Protein AF-A0A5A8DXM6-F1 (afdb_monomer)

Mean predicted aligned error: 17.39 Å

Sequence (230 aa):
MRAAALTVALSLAVAAWASEGASPDDTARVNAWVDSVKQAAGLVRQLVAAGKQDLAVAKLGTIINDAGSMREALQAAADGGARGARSEELASATEFDTGAAFSVNTTFKPKRCSGQLASPGHRVRIHYVGKFVHDSKVFASSFHTGSVPYRMVLGDPSELEAWNVGIEGMCPNERRSIVSPWNMAYGAKGNAKVGVPPKADVKFFIELVSVSERPAPGFSHLAKSRSEDL

Solvent-accessible surface area (backbone atoms only — not comparable to full-atom values): 13253 Å² total; per-residue (Å²): 121,74,70,63,56,55,55,54,54,53,54,50,52,54,55,56,53,69,72,59,84,69,54,76,71,55,50,53,55,49,50,56,48,53,52,50,52,53,53,52,52,51,52,33,53,52,28,49,77,68,69,37,53,69,61,24,52,53,51,51,51,52,55,54,55,60,51,52,66,44,48,59,59,50,49,67,61,46,78,77,62,88,83,84,91,63,62,69,70,52,47,69,76,56,74,65,77,85,61,52,70,73,44,73,44,80,76,41,75,55,97,63,69,84,71,65,58,34,42,76,60,24,34,36,30,30,41,41,40,34,21,36,65,92,77,60,50,74,58,46,62,31,77,50,98,83,54,58,59,48,75,50,50,36,64,44,86,90,50,46,54,44,52,38,64,61,46,51,68,37,35,54,66,19,25,36,38,34,36,26,20,13,83,39,51,48,24,78,72,23,38,76,94,52,68,40,55,53,58,45,34,34,32,37,40,38,33,32,65,42,60,42,79,54,78,68,94,83,66,90,78,76,85,77,82,87,84,85,89,128

InterPro domains:
  IPR001179 FKBP-type peptidyl-prolyl cis-trans isomerase domain [PF00254] (118-209)
  IPR001179 FKBP-type peptidyl-prolyl cis-trans isomerase domain [PS50059] (121-212)
  IPR046357 Peptidyl-prolyl cis-trans isomerase domain superfamily [G3DSA:3.10.50.40] (93-214)
  IPR052273 Peptidyl-prolyl cis-trans isomerase FKBP [PTHR46222] (98-216)

Organism: Cafeteria roenbergensis (NCBI:txid33653)

Nearest PDB structures (foldseek):
  4msp-assembly1_B  TM=9.341E-01  e=9.165E-13  Homo sapiens
  4dip-assembly8_H  TM=9.333E-01  e=1.318E-12  Homo sapiens
  5gpg-assembly1_A  TM=9.222E-01  e=1.485E-10  Homo sapiens
  1pbk-assembly1_A  TM=8.679E-01  e=3.263E-10  Homo sapiens
  2f4e-assembly2_B  TM=8.780E-01  e=3.068E-09  Arabidopsis thaliana

Secondary structure (DSSP, 8-state):
-HHHHHHHHHHHHHHHHHTS---HHHHHHHHHHHHHHHHHHHHHHHHHHTT-HHHHHHHHHHHHHHHHHHHHHHHHHHTTS---SSHHHHHHTT----PPPPEEEEEE--S---SPPP-TT-EEEEEEEEEETTT--EEEES-STT-PPEEEETT-TTS-HHHHHHHTTPPTT-EEEEEE-GGGTTGGG-BGGGTBPTT--EEEEEEEEEEEPPPPTT-TTSSSSSS---

Structure (mmCIF, N/CA/C/O backbone):
data_AF-A0A5A8DXM6-F1
#
_entry.id   AF-A0A5A8DXM6-F1
#
loop_
_atom_site.group_PDB
_atom_site.id
_atom_site.type_symbol
_atom_site.label_atom_id
_atom_site.label_alt_id
_atom_site.label_comp_id
_atom_site.label_asym_id
_atom_site.label_entity_id
_atom_site.label_seq_id
_atom_site.pdbx_PDB_ins_code
_atom_site.Cartn_x
_atom_site.Cartn_y
_atom_site.Cartn_z
_atom_site.occupancy
_atom_site.B_iso_or_equiv
_atom_site.auth_seq_id
_atom_site.auth_comp_id
_atom_site.auth_asym_id
_atom_site.auth_atom_id
_atom_site.pdbx_PDB_model_num
ATOM 1 N N . MET A 1 1 ? 3.063 -26.957 -18.786 1.00 35.78 1 MET A N 1
ATOM 2 C CA . MET A 1 1 ? 4.346 -27.180 -19.498 1.00 35.78 1 MET A CA 1
ATOM 3 C C . MET A 1 1 ? 5.459 -26.199 -19.098 1.00 35.78 1 MET A C 1
ATOM 5 O O . MET A 1 1 ? 6.608 -26.604 -19.107 1.00 35.78 1 MET A O 1
ATOM 9 N N . ARG A 1 2 ? 5.162 -24.956 -18.672 1.00 33.56 2 ARG A N 1
ATOM 10 C CA . ARG A 1 2 ? 6.181 -23.928 -18.347 1.00 33.56 2 ARG A CA 1
ATOM 11 C C . ARG A 1 2 ? 6.955 -24.114 -17.023 1.00 33.56 2 ARG A C 1
ATOM 13 O O . ARG A 1 2 ? 8.098 -23.694 -16.944 1.00 33.56 2 ARG A O 1
ATOM 20 N N . ALA A 1 3 ? 6.390 -24.784 -16.016 1.00 31.88 3 ALA A N 1
ATOM 21 C CA . ALA A 1 3 ? 7.078 -25.023 -14.735 1.00 31.88 3 ALA A CA 1
ATOM 22 C C . ALA A 1 3 ? 8.193 -26.085 -14.822 1.00 31.88 3 ALA A C 1
ATOM 24 O O . ALA A 1 3 ? 9.198 -25.984 -14.127 1.00 31.88 3 ALA A O 1
ATOM 25 N N . ALA A 1 4 ? 8.039 -27.079 -15.705 1.00 33.66 4 ALA A N 1
ATOM 26 C CA . ALA A 1 4 ? 9.006 -28.166 -15.862 1.00 33.66 4 ALA A CA 1
ATOM 27 C C . ALA A 1 4 ? 10.329 -27.686 -16.486 1.00 33.66 4 ALA A C 1
ATOM 29 O O . ALA A 1 4 ? 11.395 -28.154 -16.101 1.00 33.66 4 ALA A O 1
ATOM 30 N N . ALA A 1 5 ? 10.267 -26.708 -17.395 1.00 34.19 5 ALA A N 1
ATOM 31 C CA . ALA A 1 5 ? 11.447 -26.151 -18.055 1.00 34.19 5 ALA A CA 1
ATOM 32 C C . ALA A 1 5 ? 12.379 -25.415 -17.074 1.00 34.19 5 ALA A C 1
ATOM 34 O O . ALA A 1 5 ? 13.597 -25.546 -17.163 1.00 34.19 5 ALA A O 1
ATOM 35 N N . LEU A 1 6 ? 11.812 -24.706 -16.090 1.00 39.19 6 LEU A N 1
ATOM 36 C CA . LEU A 1 6 ? 12.579 -23.955 -15.092 1.00 39.19 6 LEU A CA 1
ATOM 37 C C . LEU A 1 6 ? 13.324 -24.883 -14.119 1.00 39.19 6 LEU A C 1
ATOM 39 O O . LEU A 1 6 ? 14.462 -24.616 -13.745 1.00 39.19 6 LEU A O 1
ATOM 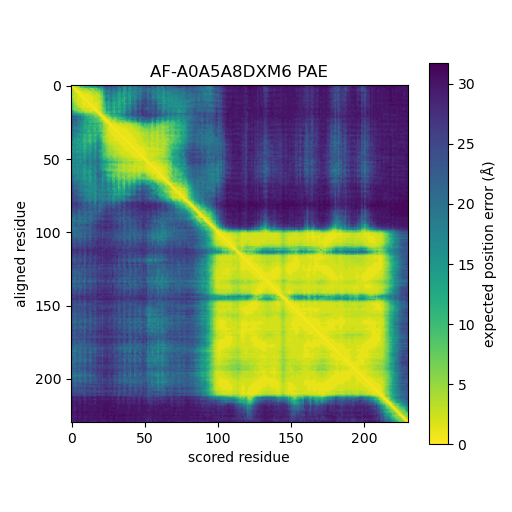43 N N . THR A 1 7 ? 12.700 -26.003 -13.739 1.00 42.84 7 THR A N 1
ATOM 44 C CA . THR A 1 7 ? 13.327 -26.995 -12.853 1.00 42.84 7 THR A CA 1
ATOM 45 C C . THR A 1 7 ? 14.526 -27.662 -13.525 1.00 42.84 7 THR A C 1
ATOM 47 O O . THR A 1 7 ? 15.570 -27.811 -12.899 1.00 42.84 7 THR A O 1
ATOM 50 N N . VAL A 1 8 ? 14.400 -28.005 -14.812 1.00 42.34 8 VAL A N 1
ATOM 51 C CA . VAL A 1 8 ? 15.483 -28.624 -15.592 1.00 42.34 8 VAL A CA 1
ATOM 52 C C . VAL A 1 8 ? 16.648 -27.650 -15.785 1.00 42.34 8 VAL A C 1
ATOM 54 O O . VAL A 1 8 ? 17.797 -28.039 -15.596 1.00 42.34 8 VAL A O 1
ATOM 57 N N . ALA A 1 9 ? 16.366 -26.376 -16.075 1.00 43.75 9 ALA A N 1
ATOM 58 C CA . ALA A 1 9 ? 17.398 -25.349 -16.227 1.00 43.75 9 ALA A CA 1
ATOM 59 C C . ALA A 1 9 ? 18.205 -25.129 -14.933 1.00 43.75 9 ALA A C 1
ATOM 61 O O . ALA A 1 9 ? 19.432 -25.057 -14.978 1.00 43.75 9 ALA A O 1
ATOM 62 N N . LEU A 1 10 ? 17.535 -25.100 -13.775 1.00 47.84 10 LEU A N 1
ATOM 63 C CA . LEU A 1 10 ? 18.197 -24.931 -12.479 1.00 47.84 10 LEU A CA 1
ATOM 64 C C . LEU A 1 10 ? 19.046 -26.157 -12.105 1.00 47.84 10 LEU A C 1
ATOM 66 O O . LEU A 1 10 ? 20.161 -26.008 -11.614 1.00 47.84 10 LEU A O 1
ATOM 70 N N . SER A 1 11 ? 18.554 -27.372 -12.378 1.00 45.16 11 SER A N 1
ATOM 71 C CA . SER A 1 11 ? 19.324 -28.604 -12.152 1.00 45.16 11 SER A CA 1
ATOM 72 C C . SER A 1 11 ? 20.580 -28.681 -13.024 1.00 45.16 11 SER A C 1
ATOM 74 O O . SER A 1 11 ? 21.623 -29.110 -12.541 1.00 45.16 11 SER A O 1
ATOM 76 N N . LEU A 1 12 ? 20.505 -28.233 -14.282 1.00 44.06 12 LEU A N 1
ATOM 77 C CA . LEU A 1 12 ? 21.656 -28.208 -15.187 1.00 44.06 12 LEU A CA 1
ATOM 78 C C . LEU A 1 12 ? 22.688 -27.145 -14.792 1.00 44.06 12 LEU A C 1
ATOM 80 O O . LEU A 1 12 ? 23.881 -27.416 -14.864 1.00 44.06 12 LEU A O 1
ATOM 84 N N . ALA A 1 13 ? 22.247 -25.973 -14.325 1.00 46.94 13 ALA A N 1
ATOM 85 C CA . ALA A 1 13 ? 23.146 -24.923 -13.847 1.00 46.94 13 ALA A CA 1
ATOM 86 C C . ALA A 1 13 ? 23.928 -25.354 -12.591 1.00 46.94 13 ALA A C 1
ATOM 88 O O . ALA A 1 13 ? 25.133 -25.133 -12.508 1.00 46.94 13 ALA A O 1
ATOM 89 N N . VAL A 1 14 ? 23.264 -26.035 -11.649 1.00 49.72 14 VAL A N 1
ATOM 90 C CA . VAL A 1 14 ? 23.912 -26.595 -10.448 1.00 49.72 14 VAL A CA 1
ATOM 91 C C . VAL A 1 14 ? 24.890 -27.715 -10.815 1.00 49.72 14 VAL A C 1
ATOM 93 O O . VAL A 1 14 ? 25.993 -27.763 -10.277 1.00 49.72 14 VAL A O 1
ATOM 96 N N . ALA A 1 15 ? 24.514 -28.597 -11.747 1.00 47.81 15 ALA A N 1
ATOM 97 C CA . ALA A 1 15 ? 25.382 -29.683 -12.202 1.00 47.81 15 ALA A CA 1
ATOM 98 C C . ALA A 1 15 ? 26.627 -29.173 -12.947 1.00 47.81 15 ALA A C 1
ATOM 100 O O . ALA A 1 15 ? 27.710 -29.718 -12.755 1.00 47.81 15 ALA A O 1
ATOM 101 N N . ALA A 1 16 ? 26.484 -28.122 -13.763 1.00 44.22 16 ALA A N 1
ATOM 102 C CA . ALA A 1 16 ? 27.602 -27.493 -14.459 1.00 44.22 16 ALA A CA 1
ATOM 103 C C . ALA A 1 16 ? 28.584 -26.844 -13.469 1.00 44.22 16 ALA A C 1
ATOM 105 O O . ALA A 1 16 ? 29.776 -27.124 -13.525 1.00 44.22 16 ALA A O 1
ATOM 106 N N . TRP A 1 17 ? 28.082 -26.080 -12.495 1.00 48.12 17 TRP A N 1
ATOM 107 C CA . TRP A 1 17 ? 28.918 -25.433 -11.478 1.00 48.12 17 TRP A CA 1
ATOM 108 C C . TRP A 1 17 ? 29.651 -26.436 -10.568 1.00 48.12 17 TRP A C 1
ATOM 110 O O . TRP A 1 17 ? 30.824 -26.257 -10.260 1.00 48.12 17 TRP A O 1
ATOM 120 N N . ALA A 1 18 ? 29.007 -27.549 -10.197 1.00 45.97 18 ALA A N 1
ATOM 121 C CA . ALA A 1 18 ? 29.634 -28.595 -9.383 1.00 45.97 18 ALA A CA 1
ATOM 122 C C . ALA A 1 18 ? 30.816 -29.306 -10.079 1.00 45.97 18 ALA A C 1
ATOM 124 O O . ALA A 1 18 ? 31.619 -29.951 -9.406 1.00 45.97 18 ALA A O 1
ATOM 125 N N . SER A 1 19 ? 30.930 -29.204 -11.410 1.00 45.12 19 SER A N 1
ATOM 126 C CA . SER A 1 19 ? 32.051 -29.775 -12.169 1.00 45.12 19 SER A CA 1
ATOM 127 C C . SER A 1 19 ? 33.313 -28.899 -12.166 1.00 45.12 19 SER A C 1
ATOM 129 O O . SER A 1 19 ? 34.390 -29.380 -12.518 1.00 45.12 19 SER A O 1
ATOM 131 N N . GLU A 1 20 ? 33.214 -27.656 -11.686 1.00 45.19 20 GLU A N 1
ATOM 132 C CA . GLU A 1 20 ? 34.303 -26.678 -11.627 1.00 45.19 20 GLU A CA 1
ATOM 133 C C . GLU A 1 20 ? 34.733 -26.426 -10.172 1.00 45.19 20 GLU A C 1
ATOM 135 O O . GLU A 1 20 ? 34.396 -25.425 -9.555 1.00 45.19 20 GLU A O 1
ATOM 140 N N . GLY A 1 21 ? 35.490 -27.376 -9.611 1.00 51.03 21 GLY A N 1
ATOM 141 C CA . GLY A 1 21 ? 36.485 -27.137 -8.550 1.00 51.03 21 GLY A CA 1
ATOM 142 C C . GLY A 1 21 ? 36.089 -26.283 -7.333 1.00 51.03 21 GLY A C 1
ATOM 143 O O . GLY A 1 21 ? 36.921 -25.508 -6.863 1.00 51.03 21 GLY A O 1
ATOM 144 N N . ALA A 1 22 ? 34.869 -26.412 -6.808 1.00 50.47 22 ALA A N 1
ATOM 145 C CA . ALA A 1 22 ? 34.415 -25.657 -5.637 1.00 50.47 22 ALA A CA 1
ATOM 146 C C . ALA A 1 22 ? 35.092 -26.109 -4.323 1.00 50.47 22 ALA A C 1
ATOM 148 O O . ALA A 1 22 ? 35.359 -27.294 -4.107 1.00 50.47 22 ALA A O 1
ATOM 149 N N . SER A 1 23 ? 35.329 -25.161 -3.409 1.00 51.97 23 SER A N 1
ATOM 150 C CA . SER A 1 23 ? 35.828 -25.428 -2.052 1.00 51.97 23 SER A CA 1
ATOM 151 C C . SER A 1 23 ? 34.832 -26.292 -1.245 1.00 51.97 23 SER A C 1
ATOM 153 O O . SER A 1 23 ? 33.615 -26.182 -1.445 1.00 51.97 23 SER A O 1
ATOM 155 N N . PRO A 1 24 ? 35.288 -27.132 -0.289 1.00 51.56 24 PRO A N 1
ATOM 156 C CA . PRO A 1 24 ? 34.400 -27.909 0.585 1.00 51.56 24 PRO A CA 1
ATOM 157 C C . PRO A 1 24 ? 33.369 -27.059 1.349 1.00 51.56 24 PRO A C 1
ATOM 159 O O . PRO A 1 24 ? 32.246 -27.513 1.577 1.00 51.56 24 PRO A O 1
ATOM 162 N N . ASP A 1 25 ? 33.723 -25.816 1.693 1.00 53.53 25 ASP A N 1
ATOM 163 C CA . ASP A 1 25 ? 32.851 -24.884 2.424 1.00 53.53 25 ASP A CA 1
ATOM 164 C C . ASP A 1 25 ? 31.734 -24.311 1.524 1.00 53.53 25 ASP A C 1
ATOM 166 O O . ASP A 1 25 ? 30.588 -24.137 1.947 1.00 53.53 25 ASP A O 1
ATOM 170 N N . ASP A 1 26 ? 32.020 -24.134 0.230 1.00 53.44 26 ASP A N 1
ATOM 171 C CA . ASP A 1 26 ? 31.030 -23.724 -0.774 1.00 53.44 26 ASP A CA 1
ATOM 172 C C . ASP A 1 26 ? 30.062 -24.865 -1.104 1.00 53.44 26 ASP A C 1
ATOM 174 O O . ASP A 1 26 ? 28.860 -24.653 -1.280 1.00 53.44 26 ASP A O 1
ATOM 178 N N . THR A 1 27 ? 30.558 -26.103 -1.093 1.00 54.78 27 THR A N 1
ATOM 179 C CA . THR A 1 27 ? 29.749 -27.304 -1.340 1.00 54.78 27 THR A CA 1
ATOM 180 C C . THR A 1 27 ? 28.677 -27.497 -0.263 1.00 54.78 27 THR A C 1
ATOM 182 O O . THR A 1 27 ? 27.530 -27.821 -0.576 1.00 54.78 27 THR A O 1
ATOM 185 N N . ALA A 1 28 ? 29.005 -27.252 1.010 1.00 57.22 28 ALA A N 1
ATOM 186 C CA . ALA A 1 28 ? 28.044 -27.351 2.111 1.00 57.22 28 ALA A CA 1
ATOM 187 C C . ALA A 1 28 ? 26.936 -26.289 2.011 1.00 57.22 28 ALA A C 1
ATOM 189 O O . ALA A 1 28 ? 25.754 -26.604 2.175 1.00 57.22 28 ALA A O 1
ATOM 190 N N . ARG A 1 29 ? 27.303 -25.045 1.680 1.00 53.09 29 ARG A N 1
ATOM 191 C CA . ARG A 1 29 ? 26.355 -23.933 1.499 1.00 53.09 29 ARG A CA 1
ATOM 192 C C . ARG A 1 29 ? 25.417 -24.177 0.320 1.00 53.09 29 ARG A C 1
ATOM 194 O O . ARG A 1 29 ? 24.215 -23.936 0.429 1.00 53.09 29 ARG A O 1
ATOM 201 N N . VAL A 1 30 ? 25.944 -24.718 -0.776 1.00 54.06 30 VAL A N 1
ATOM 202 C CA . VAL A 1 30 ? 25.149 -25.061 -1.959 1.00 54.06 30 VAL A CA 1
ATOM 203 C C . VAL A 1 30 ? 24.233 -26.252 -1.701 1.00 54.06 30 VAL A C 1
ATOM 205 O O . VAL A 1 30 ? 23.056 -26.183 -2.046 1.00 54.06 30 VAL A O 1
ATOM 208 N N . ASN A 1 31 ? 24.702 -27.302 -1.024 1.00 61.19 31 ASN A N 1
ATOM 209 C CA . ASN A 1 31 ? 23.848 -28.436 -0.661 1.00 61.19 31 ASN A CA 1
ATOM 210 C C . ASN A 1 31 ? 22.703 -28.020 0.278 1.00 61.19 31 ASN A C 1
ATOM 212 O O . ASN A 1 31 ? 21.552 -28.383 0.036 1.00 61.19 31 ASN A O 1
ATOM 216 N N . ALA A 1 32 ? 22.983 -27.188 1.286 1.00 61.78 32 ALA A N 1
ATOM 217 C CA . ALA A 1 32 ? 21.958 -26.657 2.188 1.00 61.78 32 ALA A CA 1
ATOM 218 C C . ALA A 1 32 ? 20.898 -25.817 1.447 1.00 61.78 32 ALA A C 1
ATOM 220 O O . ALA A 1 32 ? 19.699 -25.888 1.743 1.00 61.78 32 ALA A O 1
ATOM 221 N N . TRP A 1 33 ? 21.317 -25.050 0.440 1.00 61.84 33 TRP A N 1
ATOM 222 C CA . TRP A 1 33 ? 20.404 -24.300 -0.418 1.00 61.84 33 TRP A CA 1
ATOM 223 C C . TRP A 1 33 ? 19.578 -25.216 -1.333 1.00 61.84 33 TRP A C 1
ATOM 225 O O . TRP A 1 33 ? 18.357 -25.067 -1.405 1.00 61.84 33 TRP A O 1
ATOM 235 N N . VAL A 1 34 ? 20.201 -26.212 -1.974 1.00 60.22 34 VAL A N 1
ATOM 236 C CA . VAL A 1 34 ? 19.507 -27.219 -2.795 1.00 60.22 34 VAL A CA 1
ATOM 237 C C . VAL A 1 34 ? 18.425 -27.931 -1.980 1.00 60.22 34 VAL A C 1
ATO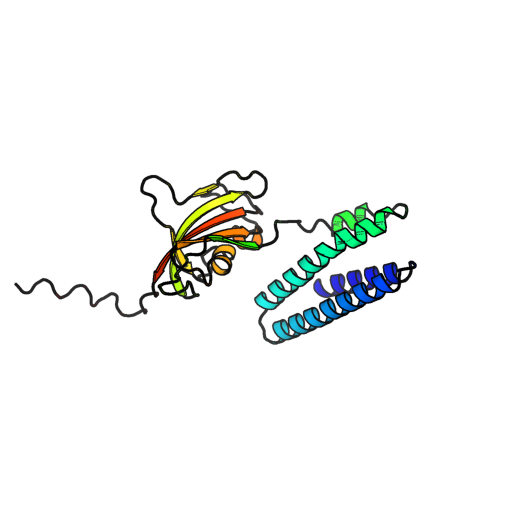M 239 O O . VAL A 1 34 ? 17.308 -28.127 -2.467 1.00 60.22 34 VAL A O 1
ATOM 242 N N . ASP A 1 35 ? 18.714 -28.281 -0.729 1.00 62.72 35 ASP A N 1
ATOM 243 C CA . ASP A 1 35 ? 17.739 -28.915 0.155 1.00 62.72 35 ASP A CA 1
ATOM 244 C C . ASP A 1 35 ? 16.601 -27.962 0.546 1.00 62.72 35 ASP A C 1
ATOM 246 O O . ASP A 1 35 ? 15.436 -28.370 0.556 1.00 62.72 35 ASP A O 1
ATOM 250 N N . SER A 1 36 ? 16.894 -26.674 0.734 1.00 56.75 36 SER A N 1
ATOM 251 C CA . SER A 1 36 ? 15.877 -25.636 0.959 1.00 56.75 36 SER A CA 1
ATOM 252 C C . SER A 1 36 ? 14.941 -25.471 -0.249 1.00 56.75 36 SER A C 1
ATOM 254 O O . SER A 1 36 ? 13.718 -25.408 -0.094 1.00 56.75 36 SER A O 1
ATOM 256 N N . VAL A 1 37 ? 15.482 -25.500 -1.473 1.00 56.44 37 VAL A N 1
ATOM 257 C CA . VAL A 1 37 ? 14.693 -25.457 -2.717 1.00 56.44 37 VAL A CA 1
ATOM 258 C C . VAL A 1 37 ? 13.821 -26.707 -2.864 1.00 56.44 37 VAL A C 1
ATOM 260 O O . VAL A 1 37 ? 12.639 -26.597 -3.199 1.00 56.44 37 VAL A O 1
ATOM 263 N N . LYS A 1 38 ? 14.356 -27.901 -2.573 1.00 62.88 38 LYS A N 1
ATOM 264 C CA . LYS A 1 38 ? 13.584 -29.158 -2.603 1.00 62.88 38 LYS A CA 1
ATOM 265 C C . LYS A 1 38 ? 12.427 -29.143 -1.602 1.00 62.88 38 LYS A C 1
ATOM 267 O O . LYS A 1 38 ? 11.316 -29.543 -1.959 1.00 62.88 38 LYS A O 1
ATOM 272 N N . GLN A 1 39 ? 12.657 -28.663 -0.379 1.00 63.66 39 GLN A N 1
ATOM 273 C CA . GLN A 1 39 ? 11.614 -28.535 0.646 1.00 63.66 39 GLN A CA 1
ATOM 274 C C . GLN A 1 39 ? 10.510 -27.574 0.201 1.00 63.66 39 GLN A C 1
ATOM 276 O O . GLN A 1 39 ? 9.320 -27.893 0.277 1.00 63.66 39 GLN A O 1
ATOM 281 N N . ALA A 1 40 ? 10.895 -26.418 -0.334 1.00 60.19 40 ALA A N 1
ATOM 282 C CA . ALA A 1 40 ? 9.947 -25.412 -0.777 1.00 60.19 40 ALA A CA 1
ATOM 283 C C . ALA A 1 40 ? 9.149 -25.870 -2.017 1.00 60.19 40 ALA A C 1
ATOM 285 O O . ALA A 1 40 ? 7.935 -25.663 -2.078 1.00 60.19 40 ALA A O 1
ATOM 286 N N . ALA A 1 41 ? 9.774 -26.605 -2.944 1.00 63.25 41 ALA A N 1
ATOM 287 C CA . ALA A 1 41 ? 9.082 -27.272 -4.049 1.00 63.25 41 ALA A CA 1
ATOM 288 C C . ALA A 1 41 ? 8.078 -28.337 -3.562 1.00 63.25 41 ALA A C 1
ATOM 290 O O . ALA A 1 41 ? 7.004 -28.489 -4.147 1.00 63.25 41 ALA A O 1
ATOM 291 N N . GLY A 1 42 ? 8.390 -29.054 -2.477 1.00 62.94 42 GLY A N 1
ATOM 292 C CA . GLY A 1 42 ? 7.467 -29.987 -1.824 1.00 62.94 42 GLY A CA 1
ATOM 293 C C . GLY A 1 42 ? 6.204 -29.297 -1.300 1.00 62.94 42 GLY A C 1
ATOM 294 O O . GLY A 1 42 ? 5.093 -29.747 -1.580 1.00 62.94 42 GLY A O 1
ATOM 295 N N . LEU A 1 43 ? 6.363 -28.159 -0.623 1.00 62.38 43 LEU A N 1
ATOM 296 C CA . LEU A 1 43 ? 5.241 -27.356 -0.123 1.00 62.38 43 LEU A CA 1
ATOM 297 C C . LEU A 1 43 ? 4.384 -26.789 -1.259 1.00 62.38 43 LEU A C 1
ATOM 299 O O . LEU A 1 43 ? 3.160 -26.851 -1.197 1.00 62.38 43 LEU A O 1
ATOM 303 N N . VAL A 1 44 ? 5.005 -26.297 -2.333 1.00 57.19 44 VAL A N 1
ATOM 304 C CA . VAL A 1 44 ? 4.283 -25.818 -3.524 1.00 57.19 44 VAL A CA 1
ATOM 305 C C . VAL A 1 44 ? 3.428 -26.936 -4.126 1.00 57.19 44 VAL A C 1
ATOM 307 O O . VAL A 1 44 ? 2.258 -26.711 -4.428 1.00 57.19 44 VAL A O 1
ATOM 310 N N . ARG A 1 45 ? 3.959 -28.163 -4.238 1.00 61.59 45 ARG A N 1
ATOM 311 C CA . ARG A 1 45 ? 3.179 -29.323 -4.709 1.00 61.59 45 ARG A CA 1
ATOM 312 C C . ARG A 1 45 ? 1.987 -29.627 -3.800 1.00 61.59 45 ARG A C 1
ATOM 314 O O . ARG A 1 45 ? 0.901 -29.877 -4.315 1.00 61.59 45 ARG A O 1
ATOM 321 N N . GLN A 1 46 ? 2.162 -29.570 -2.478 1.00 61.41 46 GLN A N 1
ATOM 322 C CA . GLN A 1 46 ? 1.066 -29.773 -1.519 1.00 61.41 46 GLN A CA 1
ATOM 323 C C . GLN A 1 46 ? -0.016 -28.695 -1.644 1.00 61.41 46 GLN A C 1
ATOM 325 O O . GLN A 1 46 ? -1.204 -29.006 -1.623 1.00 61.41 46 GLN A O 1
ATOM 330 N N . LEU A 1 47 ? 0.380 -27.435 -1.818 1.00 57.91 47 LEU A N 1
ATOM 331 C CA . LEU A 1 47 ? -0.549 -26.317 -1.979 1.00 57.91 47 LEU A CA 1
ATOM 332 C C . LEU A 1 47 ? -1.343 -26.406 -3.283 1.00 57.91 47 LEU A C 1
ATOM 334 O O . LEU A 1 47 ? -2.553 -26.192 -3.273 1.00 57.91 47 LEU A O 1
ATOM 338 N N . VAL A 1 48 ? -0.693 -26.794 -4.382 1.00 51.78 48 VAL A N 1
ATOM 339 C CA . VAL A 1 48 ? -1.367 -27.046 -5.664 1.00 51.78 48 VAL A CA 1
ATOM 340 C C . VAL A 1 48 ? -2.335 -28.226 -5.550 1.00 51.78 48 VAL A C 1
ATOM 342 O O . VAL A 1 48 ? -3.472 -28.113 -6.002 1.00 51.78 48 VAL A O 1
ATOM 345 N N . ALA A 1 49 ? -1.931 -29.322 -4.898 1.00 56.22 49 ALA A N 1
ATOM 346 C CA . ALA A 1 49 ? -2.806 -30.472 -4.649 1.00 56.22 49 ALA A CA 1
ATOM 347 C C . ALA A 1 49 ? -4.016 -30.114 -3.765 1.00 56.22 49 ALA A C 1
ATOM 349 O O . ALA A 1 49 ? -5.094 -30.671 -3.939 1.00 56.22 49 ALA A O 1
ATOM 350 N N . ALA A 1 50 ? -3.856 -29.147 -2.859 1.00 58.19 50 ALA A N 1
ATOM 351 C CA . ALA A 1 50 ? -4.920 -28.615 -2.011 1.00 58.19 50 ALA A CA 1
ATOM 352 C C . ALA A 1 50 ? -5.757 -27.497 -2.674 1.00 58.19 50 ALA A C 1
ATOM 354 O O . ALA A 1 50 ? -6.560 -26.864 -1.992 1.00 58.19 50 ALA A O 1
ATOM 355 N N . GLY A 1 51 ? -5.552 -27.201 -3.966 1.00 60.31 51 GLY A N 1
ATOM 356 C CA . GLY A 1 51 ? -6.282 -26.153 -4.695 1.00 60.31 51 GLY A CA 1
ATOM 357 C C . GLY A 1 51 ? -5.904 -24.712 -4.319 1.00 60.31 51 GLY A C 1
ATOM 358 O O . GLY A 1 51 ? -6.547 -23.772 -4.774 1.00 60.31 51 GLY A O 1
ATOM 359 N N . LYS A 1 52 ? -4.852 -24.509 -3.515 1.00 59.12 52 LYS A N 1
ATOM 360 C CA . LYS A 1 52 ? -4.388 -23.197 -3.026 1.00 59.12 52 LYS A CA 1
ATOM 361 C C . LYS A 1 52 ? -3.374 -22.570 -3.989 1.00 59.12 52 LYS A C 1
ATOM 363 O O . LYS A 1 52 ? -2.202 -22.400 -3.647 1.00 59.12 52 LYS A O 1
ATOM 368 N N . GLN A 1 53 ? -3.821 -22.263 -5.207 1.00 48.94 53 GLN A N 1
ATOM 369 C CA . GLN A 1 53 ? -2.954 -21.799 -6.298 1.00 48.94 53 GLN A CA 1
ATOM 370 C C . GLN A 1 53 ? -2.241 -20.473 -5.976 1.00 48.94 53 GLN A C 1
ATOM 372 O O . GLN A 1 53 ? -1.042 -20.362 -6.226 1.00 48.94 53 GLN A O 1
ATOM 377 N N . ASP A 1 54 ? -2.911 -19.528 -5.316 1.00 45.50 54 ASP A N 1
ATOM 378 C CA . ASP A 1 54 ? -2.337 -18.210 -4.991 1.00 45.50 54 ASP A CA 1
ATOM 379 C C . ASP A 1 54 ? -1.218 -18.296 -3.940 1.00 45.50 54 ASP A C 1
ATOM 381 O O . ASP A 1 54 ? -0.170 -17.660 -4.060 1.00 45.50 54 ASP A O 1
ATOM 385 N N . LEU A 1 55 ? -1.376 -19.182 -2.949 1.00 47.94 55 LEU A N 1
ATOM 386 C CA . LEU A 1 55 ? -0.359 -19.422 -1.922 1.00 47.94 55 LEU A CA 1
ATOM 387 C C . LEU A 1 55 ? 0.856 -20.175 -2.488 1.00 47.94 55 LEU A C 1
ATOM 389 O O . LEU A 1 55 ? 1.991 -19.944 -2.067 1.00 47.94 55 LEU A O 1
ATOM 393 N N . ALA A 1 56 ? 0.629 -21.057 -3.466 1.00 46.22 56 ALA A N 1
ATOM 394 C CA . ALA A 1 56 ? 1.696 -21.735 -4.194 1.00 46.22 56 ALA A CA 1
ATOM 395 C C . ALA A 1 56 ? 2.529 -20.742 -5.024 1.00 46.22 56 ALA A C 1
ATOM 397 O O . ALA A 1 56 ? 3.759 -20.819 -5.015 1.00 46.22 56 ALA A O 1
ATOM 398 N N . VAL A 1 57 ? 1.876 -19.782 -5.687 1.00 48.69 57 VAL A N 1
ATOM 399 C CA . VAL A 1 57 ? 2.538 -18.714 -6.454 1.00 48.69 57 VAL A CA 1
ATOM 400 C C . VAL A 1 57 ? 3.326 -17.777 -5.534 1.00 48.69 57 VAL A C 1
ATOM 402 O O . VAL A 1 57 ? 4.494 -17.506 -5.810 1.00 48.69 57 VAL A O 1
ATOM 405 N N . ALA A 1 58 ? 2.755 -17.363 -4.399 1.00 50.28 58 ALA A N 1
ATOM 406 C CA . ALA A 1 58 ? 3.458 -16.544 -3.410 1.00 50.28 58 ALA A CA 1
ATOM 407 C C . ALA A 1 58 ? 4.719 -17.242 -2.865 1.00 50.28 58 ALA A C 1
ATOM 409 O O . ALA A 1 58 ? 5.789 -16.636 -2.771 1.00 50.28 58 ALA A O 1
ATOM 410 N N . LYS A 1 59 ? 4.630 -18.547 -2.566 1.00 61.91 59 LYS A N 1
ATOM 411 C CA . LYS A 1 59 ? 5.774 -19.331 -2.078 1.00 61.91 59 LYS A CA 1
ATOM 412 C C . LYS A 1 59 ? 6.860 -19.500 -3.144 1.00 61.91 59 LYS A C 1
ATOM 414 O O . LYS A 1 59 ? 8.043 -19.413 -2.816 1.00 61.91 59 LYS A O 1
ATOM 419 N N . LEU A 1 60 ? 6.485 -19.679 -4.412 1.00 54.25 60 LEU A N 1
ATOM 420 C CA . LEU A 1 60 ? 7.441 -19.670 -5.523 1.00 54.25 60 LEU A CA 1
ATOM 421 C C . LEU A 1 60 ? 8.165 -18.322 -5.631 1.00 54.25 60 LEU A C 1
ATOM 423 O O . LEU A 1 60 ? 9.381 -18.313 -5.796 1.00 54.25 60 LEU A O 1
ATOM 427 N N . GLY A 1 61 ? 7.454 -17.207 -5.444 1.00 49.75 61 GLY A N 1
ATOM 428 C CA . GLY A 1 61 ? 8.051 -15.869 -5.403 1.00 49.75 61 GLY A CA 1
ATOM 429 C C . GLY A 1 61 ? 9.132 -15.725 -4.327 1.00 49.75 61 GLY A C 1
ATOM 430 O O . GLY A 1 61 ? 10.209 -15.209 -4.609 1.00 49.75 61 GLY A O 1
ATOM 431 N N . THR A 1 62 ? 8.907 -16.259 -3.120 1.00 55.47 62 THR A N 1
ATOM 432 C CA . THR A 1 62 ? 9.924 -16.216 -2.049 1.00 55.47 62 THR A CA 1
ATOM 433 C C . THR A 1 62 ? 11.176 -17.032 -2.373 1.00 55.47 62 THR A C 1
ATOM 435 O O . THR A 1 62 ? 12.281 -16.562 -2.135 1.00 55.47 62 THR A O 1
ATOM 438 N N . ILE A 1 63 ? 11.024 -18.209 -2.995 1.00 55.50 63 ILE A N 1
ATOM 439 C CA . ILE A 1 63 ? 12.161 -19.062 -3.392 1.00 55.50 63 ILE A CA 1
ATOM 440 C C . ILE A 1 63 ? 13.011 -18.360 -4.459 1.00 55.50 63 ILE A C 1
ATOM 442 O O . ILE A 1 63 ? 14.237 -18.436 -4.434 1.00 55.50 63 ILE A O 1
ATOM 446 N N . ILE A 1 64 ? 12.353 -17.678 -5.400 1.00 51.97 64 ILE A N 1
ATOM 447 C CA . ILE A 1 64 ? 13.011 -16.925 -6.472 1.00 51.97 64 ILE A CA 1
ATOM 448 C C . ILE A 1 64 ? 13.772 -15.720 -5.897 1.00 51.97 64 ILE A C 1
ATOM 450 O O . ILE A 1 64 ? 14.912 -15.481 -6.291 1.00 51.97 64 ILE A O 1
ATOM 454 N N . ASN A 1 65 ? 13.187 -15.005 -4.931 1.00 50.84 65 ASN A N 1
ATOM 455 C CA . ASN A 1 65 ? 13.839 -13.870 -4.272 1.00 50.84 65 ASN A CA 1
ATOM 456 C C . ASN A 1 65 ? 15.059 -14.302 -3.440 1.00 50.84 65 ASN A C 1
ATOM 458 O O . ASN A 1 65 ? 16.105 -13.659 -3.514 1.00 50.84 65 ASN A O 1
ATOM 462 N N . ASP A 1 66 ? 14.969 -15.428 -2.726 1.00 50.25 66 ASP A N 1
ATOM 463 C CA . ASP A 1 66 ? 16.100 -15.985 -1.974 1.00 50.25 66 ASP A CA 1
ATOM 464 C C . ASP A 1 66 ? 17.227 -16.459 -2.910 1.00 50.25 66 ASP A C 1
ATOM 466 O O . ASP A 1 66 ? 18.407 -16.274 -2.610 1.00 50.25 66 ASP A O 1
ATOM 470 N N . ALA A 1 67 ? 16.895 -17.000 -4.089 1.00 48.97 67 ALA A N 1
ATOM 471 C CA . ALA A 1 67 ? 17.877 -17.357 -5.116 1.00 48.97 67 ALA A CA 1
ATOM 472 C C . ALA A 1 67 ? 18.574 -16.126 -5.735 1.00 48.97 67 ALA A C 1
ATOM 474 O O . ALA A 1 67 ? 19.743 -16.210 -6.117 1.00 48.97 67 ALA A O 1
ATOM 475 N N . GLY A 1 68 ? 17.894 -14.974 -5.783 1.00 45.12 68 GLY A N 1
ATOM 476 C CA . GLY A 1 68 ? 18.467 -13.697 -6.220 1.00 45.12 68 GLY A CA 1
ATOM 477 C C . GLY A 1 68 ? 19.653 -13.243 -5.362 1.00 45.12 68 GLY A C 1
ATOM 478 O O . GLY A 1 68 ? 20.648 -12.775 -5.910 1.00 45.12 68 GLY A O 1
ATOM 479 N N . SER A 1 69 ? 19.609 -13.487 -4.047 1.00 43.09 69 SER A N 1
ATOM 480 C CA . SER A 1 69 ? 20.720 -13.174 -3.128 1.00 43.09 69 SER A CA 1
ATOM 481 C C . SER A 1 69 ? 21.998 -13.977 -3.417 1.00 43.09 69 SER A C 1
ATOM 483 O O . SER A 1 69 ? 23.106 -13.514 -3.158 1.00 43.09 69 SER A O 1
ATOM 485 N N . MET A 1 70 ? 21.862 -15.165 -4.016 1.00 45.38 70 MET A N 1
ATOM 486 C CA . MET A 1 70 ? 22.999 -16.001 -4.396 1.00 45.38 70 MET A CA 1
ATOM 487 C C . MET A 1 70 ? 23.518 -15.675 -5.793 1.00 45.38 70 MET A C 1
ATOM 489 O O . MET A 1 70 ? 24.656 -16.010 -6.091 1.00 45.38 70 MET A O 1
ATOM 493 N N . ARG A 1 71 ? 22.729 -15.012 -6.651 1.00 48.75 71 ARG A N 1
ATOM 494 C CA . ARG A 1 71 ? 23.199 -14.546 -7.962 1.00 48.75 71 ARG A CA 1
ATOM 495 C C . ARG A 1 71 ? 24.339 -13.550 -7.793 1.00 48.75 71 ARG A C 1
ATOM 497 O O . ARG A 1 71 ? 25.320 -13.668 -8.503 1.00 48.75 71 ARG A O 1
ATOM 504 N N . GLU A 1 72 ? 24.270 -12.656 -6.811 1.00 43.38 72 GLU A N 1
ATOM 505 C CA . GLU A 1 72 ? 25.387 -11.760 -6.478 1.00 43.38 72 GLU A CA 1
ATOM 506 C C . GLU A 1 72 ? 26.614 -12.536 -5.963 1.00 43.38 72 GLU A C 1
ATOM 508 O O . GLU A 1 72 ? 27.737 -12.238 -6.361 1.00 43.38 72 GLU A O 1
ATOM 513 N N . ALA A 1 73 ? 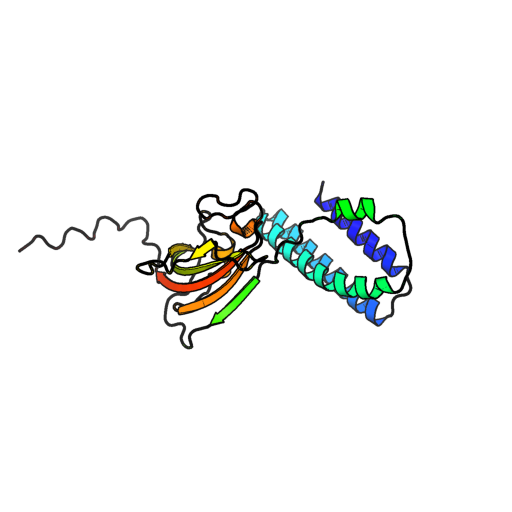26.411 -13.594 -5.167 1.00 39.06 73 ALA A N 1
ATOM 514 C CA . ALA A 1 73 ? 27.494 -14.445 -4.660 1.00 39.06 73 ALA A CA 1
ATOM 515 C C . ALA A 1 73 ? 28.132 -15.351 -5.739 1.00 39.06 73 ALA A C 1
ATOM 517 O O . ALA A 1 73 ? 29.343 -15.552 -5.743 1.00 39.06 73 ALA A O 1
ATOM 518 N N . LEU A 1 74 ? 27.333 -15.876 -6.673 1.00 41.81 74 LEU A N 1
ATOM 519 C CA . LEU A 1 74 ? 27.764 -16.701 -7.808 1.00 41.81 74 LEU A CA 1
ATOM 520 C C . LEU A 1 74 ? 28.386 -15.855 -8.922 1.00 41.81 74 LEU A C 1
ATOM 522 O O . LEU A 1 74 ? 29.329 -16.296 -9.566 1.00 41.81 74 LEU A O 1
ATOM 526 N N . GLN A 1 75 ? 27.892 -14.637 -9.139 1.00 48.44 75 GLN A N 1
ATOM 527 C CA . GLN A 1 75 ? 28.414 -13.714 -10.145 1.00 48.44 75 GLN A CA 1
ATOM 528 C C . GLN A 1 75 ? 29.743 -13.091 -9.688 1.00 48.44 75 GLN A C 1
ATOM 530 O O . GLN A 1 75 ? 30.663 -12.998 -10.492 1.00 48.44 75 GLN A O 1
ATOM 535 N N . ALA A 1 76 ? 29.915 -12.846 -8.382 1.00 44.09 76 ALA A N 1
ATOM 536 C CA . ALA A 1 76 ? 31.223 -12.542 -7.792 1.00 44.09 76 ALA A CA 1
ATOM 537 C C . ALA A 1 76 ? 32.243 -13.694 -7.941 1.00 44.09 76 ALA A C 1
ATOM 539 O O . ALA A 1 76 ? 33.440 -13.437 -8.040 1.00 44.09 76 ALA A O 1
ATOM 540 N N . ALA A 1 77 ? 31.789 -14.953 -7.983 1.00 39.56 77 ALA A N 1
ATOM 541 C CA . ALA A 1 77 ? 32.644 -16.114 -8.250 1.00 39.56 77 ALA A CA 1
ATOM 542 C C . ALA A 1 77 ? 32.920 -16.328 -9.757 1.00 39.56 77 ALA A C 1
ATOM 544 O O . ALA A 1 77 ? 33.979 -16.836 -10.122 1.00 39.56 77 ALA A O 1
ATOM 545 N N . ALA A 1 78 ? 31.995 -15.920 -10.635 1.00 42.00 78 ALA A N 1
ATOM 546 C CA . ALA A 1 78 ? 32.101 -16.065 -12.089 1.00 42.00 78 ALA A CA 1
ATOM 547 C C . ALA A 1 78 ? 33.003 -15.009 -12.758 1.00 42.00 78 ALA A C 1
ATOM 549 O O . ALA A 1 78 ? 33.605 -15.293 -13.793 1.00 42.00 78 ALA A O 1
ATOM 550 N N . ASP A 1 79 ? 33.179 -13.831 -12.150 1.00 43.53 79 ASP A N 1
ATOM 551 C CA . ASP A 1 79 ? 34.068 -12.770 -12.658 1.00 43.53 79 ASP A CA 1
ATOM 552 C C . ASP A 1 79 ? 35.574 -13.149 -12.634 1.00 43.53 79 ASP A C 1
ATOM 554 O O . ASP A 1 79 ? 36.423 -12.390 -13.104 1.00 43.53 79 ASP A O 1
ATOM 558 N N . GLY A 1 80 ? 35.920 -14.353 -12.154 1.00 39.88 80 GLY A N 1
ATOM 559 C CA . GLY A 1 80 ? 37.262 -14.943 -12.209 1.00 39.88 80 GLY A CA 1
ATOM 560 C C . GLY A 1 80 ? 37.579 -15.829 -13.430 1.00 39.88 80 GLY A C 1
ATOM 561 O O . GLY A 1 80 ? 38.698 -16.336 -13.504 1.00 39.88 80 GLY A O 1
ATOM 562 N N . GLY A 1 81 ? 36.661 -16.048 -14.386 1.00 31.33 81 GLY A N 1
ATOM 563 C CA . GLY A 1 81 ? 36.862 -17.033 -15.469 1.00 31.33 81 GLY A CA 1
ATOM 564 C C . GLY A 1 81 ? 36.196 -16.677 -16.805 1.00 31.33 81 GLY A C 1
ATOM 565 O O . GLY A 1 81 ? 35.046 -16.268 -16.863 1.00 31.33 81 GLY A O 1
ATOM 566 N N . ALA A 1 82 ? 36.934 -16.808 -17.908 1.00 36.00 82 ALA A N 1
ATOM 567 C CA . ALA A 1 82 ? 36.688 -16.136 -19.184 1.00 36.00 82 ALA A CA 1
ATOM 568 C C . ALA A 1 82 ? 35.597 -16.720 -20.125 1.00 36.00 82 ALA A C 1
ATOM 570 O O . ALA A 1 82 ? 35.537 -17.916 -20.373 1.00 36.00 82 ALA A O 1
ATOM 571 N N . ARG A 1 83 ? 34.903 -15.773 -20.788 1.00 36.50 83 ARG A N 1
ATOM 572 C CA . ARG A 1 83 ? 34.446 -15.686 -22.204 1.00 36.50 83 ARG A CA 1
ATOM 573 C C . ARG A 1 83 ? 33.530 -16.760 -22.829 1.00 36.50 83 ARG A C 1
ATOM 575 O O . ARG A 1 83 ? 33.983 -17.797 -23.287 1.00 36.50 83 ARG A O 1
ATOM 582 N N . GLY A 1 84 ? 32.348 -16.265 -23.218 1.00 42.22 84 GLY A N 1
ATOM 583 C CA . GLY A 1 84 ? 32.073 -15.961 -24.634 1.00 42.22 84 GLY A CA 1
ATOM 584 C C . GLY A 1 84 ? 31.157 -16.939 -25.379 1.00 42.22 84 GLY A C 1
ATOM 585 O O . GLY A 1 84 ? 31.416 -18.130 -25.423 1.00 42.22 84 GLY A O 1
ATOM 586 N N . ALA A 1 85 ? 30.136 -16.384 -26.044 1.00 35.62 85 ALA A N 1
ATOM 587 C CA . ALA A 1 85 ? 29.221 -17.055 -26.980 1.00 35.62 85 ALA A CA 1
ATOM 588 C C . ALA A 1 85 ? 28.100 -17.924 -26.368 1.00 35.62 85 ALA A C 1
ATOM 590 O O . ALA A 1 85 ? 27.862 -19.058 -26.771 1.00 35.62 85 ALA A O 1
ATOM 591 N N . ARG A 1 86 ? 27.334 -17.360 -25.429 1.00 40.75 86 ARG A N 1
ATOM 592 C CA . ARG A 1 86 ? 25.938 -17.793 -25.175 1.00 40.75 86 ARG A CA 1
ATOM 593 C C . ARG A 1 86 ? 25.045 -16.694 -24.591 1.00 40.75 86 ARG A C 1
ATOM 595 O O . ARG A 1 86 ? 23.931 -16.953 -24.147 1.00 40.75 86 ARG A O 1
ATOM 602 N N . SER A 1 87 ? 25.565 -15.470 -24.566 1.00 44.91 87 SER A N 1
ATOM 603 C CA . SER A 1 87 ? 25.041 -14.343 -23.805 1.00 44.91 87 SER A CA 1
ATOM 604 C C . SER A 1 87 ? 23.821 -13.686 -24.442 1.00 44.91 87 SER A C 1
ATOM 606 O O . SER A 1 87 ? 23.019 -13.139 -23.706 1.00 44.91 87 SER A O 1
ATOM 608 N N . GLU A 1 88 ? 23.624 -13.761 -25.760 1.00 39.53 88 GLU A N 1
ATOM 609 C CA . GLU A 1 88 ? 22.506 -13.059 -26.417 1.00 39.53 88 GLU A CA 1
ATOM 610 C C . GLU A 1 88 ? 21.183 -13.841 -26.349 1.00 39.53 88 GLU A C 1
ATOM 612 O O . GLU A 1 88 ? 20.139 -13.267 -26.047 1.00 39.53 88 GLU A O 1
ATOM 617 N N . GLU A 1 89 ? 21.215 -15.167 -26.513 1.00 34.78 89 GLU A N 1
ATOM 618 C CA . GLU A 1 89 ? 20.005 -16.003 -26.428 1.00 34.78 89 GLU A CA 1
ATOM 619 C C . GLU A 1 89 ? 19.576 -16.254 -24.970 1.00 34.78 89 GLU A C 1
ATOM 621 O O . GLU A 1 89 ? 18.385 -16.306 -24.658 1.00 34.78 89 GLU A O 1
ATOM 626 N N . LEU A 1 90 ? 20.542 -16.306 -24.042 1.00 33.22 90 LEU A N 1
ATOM 627 C CA . LEU A 1 90 ? 20.271 -16.397 -22.606 1.00 33.22 90 LEU A CA 1
ATOM 628 C C . LEU A 1 90 ? 19.867 -15.040 -22.000 1.00 33.22 90 LEU A C 1
ATOM 630 O O . LEU A 1 90 ? 19.076 -15.029 -21.061 1.00 33.22 90 LEU A O 1
ATOM 634 N N . ALA A 1 91 ? 20.328 -13.906 -22.547 1.00 37.97 91 ALA A N 1
ATOM 635 C CA . ALA A 1 91 ? 19.844 -12.577 -22.152 1.00 37.97 91 ALA A CA 1
ATOM 636 C C . ALA A 1 91 ? 18.370 -12.374 -22.533 1.00 37.97 91 ALA A C 1
ATOM 638 O O . ALA A 1 91 ? 17.593 -11.881 -21.721 1.00 37.97 91 ALA A O 1
ATOM 639 N N . SER A 1 92 ? 17.940 -12.849 -23.708 1.00 31.98 92 SER A N 1
ATOM 640 C CA . SER A 1 92 ? 16.536 -12.731 -24.133 1.00 31.98 92 SER A CA 1
ATOM 641 C C . SER A 1 92 ? 15.576 -13.591 -23.294 1.00 31.98 92 SER A C 1
ATOM 643 O O . SER A 1 92 ? 14.446 -13.185 -23.028 1.00 31.98 92 SER A O 1
ATOM 645 N N . ALA A 1 93 ? 16.029 -14.749 -22.800 1.00 35.00 93 ALA A N 1
ATOM 646 C CA . ALA A 1 93 ? 15.244 -15.606 -21.907 1.00 35.00 93 ALA A CA 1
ATOM 647 C C . ALA A 1 93 ? 15.294 -15.182 -20.421 1.00 35.00 93 ALA A C 1
ATOM 649 O O . ALA A 1 93 ? 14.611 -15.793 -19.595 1.00 35.00 93 ALA A O 1
ATOM 650 N N . THR A 1 94 ? 16.089 -14.161 -20.071 1.00 34.88 94 THR A N 1
ATOM 651 C CA . THR A 1 94 ? 16.293 -13.692 -18.687 1.00 34.88 94 THR A 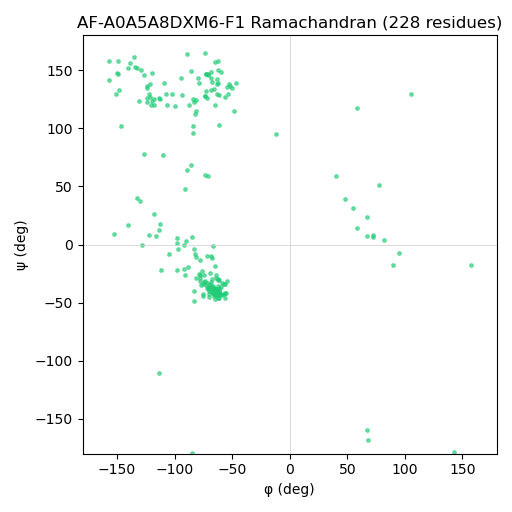CA 1
ATOM 652 C C . THR A 1 94 ? 15.937 -12.226 -18.450 1.00 34.88 94 THR A C 1
ATOM 654 O O . THR A 1 94 ? 16.085 -11.758 -17.321 1.00 34.88 94 THR A O 1
ATOM 657 N N . GLU A 1 95 ? 15.336 -11.528 -19.419 1.00 36.78 95 GLU A N 1
ATOM 658 C CA . GLU A 1 95 ? 14.562 -10.306 -19.144 1.00 36.78 95 GLU A CA 1
ATOM 659 C C . GLU A 1 95 ? 13.217 -10.661 -18.483 1.00 36.78 95 GLU A C 1
ATOM 661 O O . GLU A 1 95 ? 12.121 -10.402 -18.980 1.00 36.78 95 GLU A O 1
ATOM 666 N N . PHE A 1 96 ? 13.307 -11.308 -17.323 1.00 34.00 96 PHE A N 1
ATOM 667 C CA . PHE A 1 96 ? 12.226 -11.360 -16.360 1.00 34.00 96 PHE A CA 1
ATOM 668 C C . PHE A 1 96 ? 12.342 -10.078 -15.543 1.00 34.00 96 PHE A C 1
ATOM 670 O O . PHE A 1 96 ? 13.180 -9.990 -14.652 1.00 34.00 96 PHE A O 1
ATOM 677 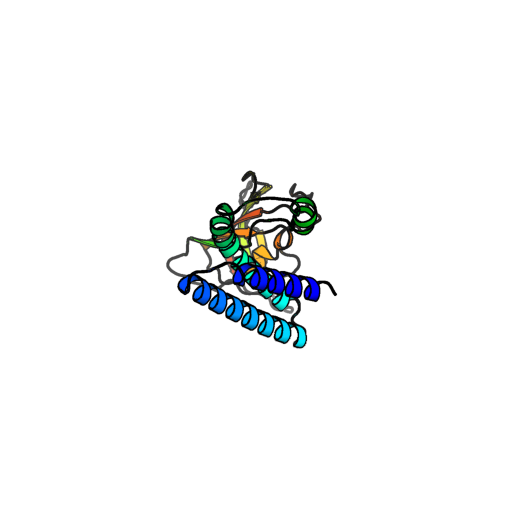N N . ASP A 1 97 ? 11.562 -9.080 -15.959 1.00 38.03 97 ASP A N 1
ATOM 678 C CA . ASP A 1 97 ? 11.258 -7.821 -15.276 1.00 38.03 97 ASP A CA 1
ATOM 679 C C . ASP A 1 97 ? 11.703 -7.826 -13.804 1.00 38.03 97 ASP A C 1
ATOM 681 O O . ASP A 1 97 ? 11.004 -8.346 -12.929 1.00 38.03 97 ASP A O 1
ATOM 685 N N . THR A 1 98 ? 12.905 -7.302 -13.541 1.00 44.31 98 THR A N 1
ATOM 686 C CA . THR A 1 98 ? 13.447 -7.052 -12.198 1.00 44.31 98 THR A CA 1
ATOM 687 C C . THR A 1 98 ? 12.691 -5.887 -11.562 1.00 44.31 98 THR A C 1
ATOM 689 O O . THR A 1 98 ? 13.267 -4.849 -11.242 1.00 44.31 98 THR A O 1
ATOM 692 N N . GLY A 1 99 ? 11.375 -6.043 -11.432 1.00 57.56 99 GLY A N 1
ATOM 693 C CA . GLY A 1 99 ? 10.527 -5.135 -10.685 1.00 57.56 99 GLY A CA 1
ATOM 694 C C . GLY A 1 99 ? 10.895 -5.163 -9.204 1.00 57.56 99 GLY A C 1
ATOM 695 O O . GLY A 1 99 ? 11.479 -6.122 -8.691 1.00 57.56 99 GLY A O 1
ATOM 696 N N . ALA A 1 100 ? 10.565 -4.090 -8.499 1.00 73.06 100 ALA A N 1
ATOM 697 C CA . ALA A 1 100 ? 10.837 -3.941 -7.080 1.00 73.06 100 ALA A CA 1
ATOM 698 C C . ALA A 1 100 ? 10.215 -5.091 -6.270 1.00 73.06 100 ALA A C 1
ATOM 700 O O . ALA A 1 100 ? 9.013 -5.340 -6.343 1.00 73.06 100 ALA A O 1
ATOM 701 N N . ALA A 1 101 ? 11.012 -5.766 -5.440 1.00 84.12 101 ALA A N 1
ATOM 702 C CA . ALA A 1 101 ? 10.494 -6.803 -4.554 1.00 84.12 101 ALA A CA 1
ATOM 703 C C . ALA A 1 101 ? 9.494 -6.215 -3.542 1.00 84.12 101 ALA A C 1
ATOM 705 O O . ALA A 1 101 ? 9.720 -5.143 -2.964 1.00 84.12 101 ALA A O 1
ATOM 706 N N . PHE A 1 102 ? 8.394 -6.936 -3.300 1.00 88.44 102 PHE A N 1
ATOM 707 C CA . PHE A 1 102 ? 7.426 -6.539 -2.284 1.00 88.44 102 PHE A CA 1
ATOM 708 C C . PHE A 1 102 ? 8.094 -6.513 -0.907 1.00 88.44 102 PHE A C 1
ATOM 710 O O . PHE A 1 102 ? 8.722 -7.488 -0.494 1.00 88.44 102 PHE A O 1
ATOM 717 N N . SER A 1 103 ? 7.956 -5.405 -0.183 1.00 87.00 103 SER A N 1
ATOM 718 C CA . SER A 1 103 ? 8.485 -5.287 1.176 1.00 87.00 103 SER A CA 1
ATOM 719 C C . SER A 1 103 ? 7.640 -4.356 2.031 1.00 87.00 103 SER A C 1
ATOM 721 O O . SER A 1 103 ? 7.085 -3.365 1.556 1.00 87.00 103 SER A O 1
ATOM 723 N N . VAL A 1 104 ? 7.568 -4.672 3.322 1.00 91.19 104 VAL A N 1
ATOM 724 C CA . VAL A 1 104 ? 6.859 -3.888 4.331 1.00 91.19 104 VAL A CA 1
ATOM 725 C C . VAL A 1 104 ? 7.848 -3.547 5.434 1.00 91.19 104 VAL A C 1
ATOM 727 O O . VAL A 1 104 ? 8.429 -4.434 6.050 1.00 91.19 104 VAL A O 1
ATOM 730 N N . ASN A 1 105 ? 8.029 -2.259 5.700 1.00 90.75 105 ASN A N 1
ATOM 731 C CA . ASN A 1 105 ? 8.879 -1.774 6.780 1.00 90.75 105 ASN A CA 1
ATOM 732 C C . ASN A 1 105 ? 8.060 -0.914 7.743 1.00 90.75 105 ASN A C 1
ATOM 734 O O . ASN A 1 105 ? 7.409 0.043 7.324 1.00 90.75 105 ASN A O 1
ATOM 738 N N . THR A 1 106 ? 8.109 -1.234 9.034 1.00 96.25 106 THR A N 1
ATOM 739 C CA . THR A 1 106 ? 7.437 -0.439 10.069 1.00 96.25 106 THR A CA 1
ATOM 740 C C . THR A 1 106 ? 8.315 0.742 10.444 1.00 96.25 106 THR A C 1
ATOM 742 O O . THR A 1 106 ? 9.384 0.570 11.019 1.00 96.25 106 THR A O 1
ATOM 745 N N . THR A 1 107 ? 7.869 1.952 10.112 1.00 94.06 107 THR A N 1
ATOM 746 C CA . THR A 1 107 ? 8.630 3.187 10.351 1.00 94.06 107 THR A CA 1
ATOM 747 C C . THR A 1 107 ? 8.305 3.814 11.700 1.00 94.06 107 THR A C 1
ATOM 749 O O . THR A 1 107 ? 9.138 4.507 12.276 1.00 94.06 107 THR A O 1
ATOM 752 N N . PHE A 1 108 ? 7.107 3.565 12.227 1.00 95.31 108 PHE A N 1
ATOM 753 C CA . PHE A 1 108 ? 6.722 3.977 13.568 1.00 95.31 108 PHE A CA 1
ATOM 754 C C . PHE A 1 108 ? 5.687 3.012 14.130 1.00 95.31 108 PHE A C 1
ATOM 756 O O . PHE A 1 108 ? 4.664 2.771 13.495 1.00 95.31 108 PHE A O 1
ATOM 763 N N . LYS A 1 109 ? 5.926 2.512 15.346 1.00 94.50 109 LYS A N 1
ATOM 764 C CA . LYS A 1 109 ? 4.967 1.699 16.093 1.00 94.50 109 LYS A CA 1
ATOM 765 C C . LYS A 1 109 ? 4.596 2.416 17.393 1.00 94.50 109 LYS A C 1
ATOM 767 O O . LYS A 1 109 ? 5.499 2.769 18.156 1.00 94.50 109 LYS A O 1
ATOM 772 N N . PRO A 1 110 ? 3.303 2.654 17.671 1.00 92.25 110 PRO A N 1
ATOM 773 C CA . PRO A 1 110 ? 2.897 3.293 18.915 1.00 92.25 110 PRO A CA 1
ATOM 774 C C . PRO A 1 110 ? 3.277 2.416 20.116 1.00 92.25 110 PRO A C 1
ATOM 776 O O . PRO A 1 110 ? 3.153 1.193 20.070 1.00 92.25 110 PRO A O 1
ATOM 779 N N . LYS A 1 111 ? 3.700 3.046 21.224 1.00 88.69 111 LYS A N 1
ATOM 780 C CA . LYS A 1 111 ? 4.090 2.339 22.464 1.00 88.69 111 LYS A CA 1
ATOM 781 C C . LYS A 1 111 ? 2.977 1.448 23.019 1.00 88.69 111 LYS A C 1
ATOM 783 O O . LYS A 1 111 ? 3.252 0.419 23.624 1.00 88.69 111 LYS A O 1
ATOM 788 N N . ARG A 1 112 ? 1.724 1.871 22.846 1.00 86.94 112 ARG A N 1
ATOM 789 C CA . ARG A 1 112 ? 0.535 1.105 23.212 1.00 86.94 112 ARG A CA 1
ATOM 790 C C . ARG A 1 112 ? -0.301 0.893 21.966 1.00 86.94 112 ARG A C 1
ATOM 792 O O . ARG A 1 112 ? -0.761 1.857 21.363 1.00 86.94 112 ARG A O 1
ATOM 799 N N . CYS A 1 113 ? -0.516 -0.367 21.625 1.00 80.75 113 CYS A N 1
ATOM 800 C CA . CYS A 1 113 ? -1.502 -0.765 20.636 1.00 80.75 113 CYS A CA 1
ATOM 801 C C . CYS A 1 113 ? -2.860 -0.910 21.332 1.00 80.75 113 CYS A C 1
ATOM 803 O O . CYS A 1 113 ? -3.339 -2.011 21.582 1.00 80.75 113 CYS A O 1
ATOM 805 N N . SER A 1 114 ? -3.423 0.212 21.780 1.00 68.50 114 SER A N 1
ATOM 806 C CA . SER A 1 114 ? -4.734 0.230 22.427 1.00 68.50 114 SER A CA 1
ATOM 807 C C . SER A 1 114 ? -5.811 0.293 21.349 1.00 68.50 114 SER A C 1
ATOM 809 O O . SER A 1 114 ? -6.027 1.352 20.762 1.00 68.50 114 SER A O 1
ATOM 811 N N . GLY A 1 115 ? -6.451 -0.839 21.064 1.00 72.88 115 GLY A N 1
ATOM 812 C CA . GLY A 1 115 ? -7.529 -0.937 20.083 1.00 72.88 115 GLY A CA 1
ATOM 813 C C . GLY A 1 115 ? -7.490 -2.237 19.286 1.00 72.88 115 GLY A C 1
ATOM 814 O O . GLY A 1 115 ? -6.636 -3.094 19.499 1.00 72.88 115 GLY A O 1
ATOM 815 N N . GLN A 1 116 ? -8.435 -2.369 18.361 1.00 86.44 116 GLN A N 1
ATOM 816 C CA . GLN A 1 116 ? -8.523 -3.499 17.444 1.00 86.44 116 GLN A CA 1
ATOM 817 C C . GLN A 1 116 ? -7.413 -3.415 16.391 1.00 86.44 116 GLN A C 1
ATOM 819 O O . GLN A 1 116 ? -7.196 -2.360 15.790 1.00 86.44 116 GLN A O 1
ATOM 824 N N . LEU A 1 117 ? -6.711 -4.528 16.171 1.00 93.31 117 LEU A N 1
ATOM 825 C CA . LEU A 1 117 ? -5.741 -4.649 15.086 1.00 93.31 117 LEU A CA 1
ATOM 826 C C . LEU A 1 117 ? -6.456 -4.650 13.735 1.00 93.31 117 LEU A C 1
ATOM 828 O O . LEU A 1 117 ? -7.584 -5.132 13.606 1.00 93.31 117 LEU A O 1
ATOM 832 N N . ALA A 1 118 ? -5.791 -4.126 12.709 1.00 95.19 118 ALA A N 1
ATOM 833 C CA . ALA A 1 118 ? -6.277 -4.263 11.346 1.00 95.19 118 ALA A CA 1
ATOM 834 C C . ALA A 1 118 ? -6.258 -5.748 10.941 1.00 95.19 118 ALA A C 1
ATOM 836 O O . ALA A 1 118 ? -5.208 -6.387 10.947 1.00 95.19 118 ALA A O 1
ATOM 837 N N . SER A 1 119 ? -7.420 -6.299 10.600 1.00 93.75 119 SER A N 1
ATOM 838 C CA . SER A 1 119 ? -7.575 -7.689 10.161 1.00 93.75 119 SER A CA 1
ATOM 839 C C . SER A 1 119 ? -8.555 -7.748 8.989 1.00 93.75 119 SER A C 1
ATOM 841 O O . SER A 1 119 ? -9.375 -6.830 8.846 1.00 93.75 119 SER A O 1
ATOM 843 N N . PRO A 1 120 ? -8.480 -8.784 8.134 1.00 93.12 120 PRO A N 1
ATOM 844 C CA . PRO A 1 120 ? -9.396 -8.938 7.012 1.00 93.12 120 PRO A CA 1
ATOM 845 C C . PRO A 1 120 ? -10.865 -8.799 7.436 1.00 93.12 120 PRO A C 1
ATOM 847 O O . PRO A 1 120 ? -11.293 -9.331 8.457 1.00 93.12 120 PRO A O 1
ATOM 850 N N . GLY A 1 121 ? -11.640 -8.044 6.659 1.00 90.62 121 GLY A N 1
ATOM 851 C CA . GLY A 1 121 ? -13.032 -7.704 6.939 1.00 90.62 121 GLY A CA 1
ATOM 852 C C . GLY A 1 121 ? -13.233 -6.420 7.749 1.00 90.62 121 GLY A C 1
ATOM 853 O O . GLY A 1 121 ? -14.332 -5.867 7.703 1.00 90.62 121 GLY A O 1
ATOM 854 N N . HIS A 1 122 ? -12.217 -5.890 8.440 1.00 94.50 122 HIS A N 1
ATOM 855 C CA . HIS A 1 122 ? -12.341 -4.607 9.140 1.00 94.50 122 HIS A CA 1
ATOM 856 C C . HIS A 1 122 ? -12.414 -3.434 8.160 1.00 94.50 122 HIS A C 1
ATOM 858 O O . HIS A 1 122 ? -11.764 -3.417 7.113 1.00 94.50 122 HIS A O 1
ATOM 864 N N . ARG A 1 123 ? -13.171 -2.401 8.536 1.00 95.69 123 ARG A N 1
ATOM 865 C CA . ARG A 1 123 ? -13.084 -1.087 7.899 1.00 95.69 123 ARG A CA 1
ATOM 866 C C . ARG A 1 123 ? -11.899 -0.355 8.504 1.00 95.69 123 ARG A C 1
ATOM 868 O O . ARG A 1 123 ? -11.839 -0.169 9.718 1.00 95.69 123 ARG A O 1
ATOM 875 N N . VAL A 1 124 ? -10.981 0.087 7.659 1.00 96.44 124 VAL A N 1
ATOM 876 C CA . VAL A 1 124 ? -9.818 0.861 8.086 1.00 96.44 124 VAL A CA 1
ATOM 877 C C . VAL A 1 124 ? -9.817 2.229 7.425 1.00 96.44 124 VAL A C 1
ATOM 879 O O . VAL A 1 124 ? -10.309 2.414 6.307 1.00 96.44 124 VAL A O 1
ATOM 882 N N . ARG A 1 125 ? -9.291 3.212 8.153 1.00 97.00 125 ARG A N 1
ATOM 883 C CA . ARG A 1 125 ? -9.056 4.564 7.650 1.00 97.00 125 ARG A CA 1
ATOM 884 C C . ARG A 1 125 ? -7.561 4.801 7.611 1.00 97.00 125 ARG A C 1
ATOM 886 O O . ARG A 1 125 ? -6.919 4.631 8.641 1.00 97.00 125 ARG A O 1
ATOM 893 N N . ILE A 1 126 ? -7.021 5.207 6.470 1.00 97.69 126 ILE A N 1
ATOM 894 C CA . ILE A 1 126 ? -5.584 5.436 6.315 1.00 97.69 126 ILE A CA 1
ATOM 895 C C . ILE A 1 126 ? -5.286 6.824 5.764 1.00 97.69 126 ILE A C 1
ATOM 897 O O . ILE A 1 126 ? -6.008 7.348 4.912 1.00 97.69 126 ILE A O 1
ATOM 901 N N . HIS A 1 127 ? -4.179 7.387 6.224 1.00 98.06 127 HIS A N 1
ATOM 902 C CA . HIS A 1 127 ? -3.461 8.400 5.474 1.00 98.06 127 HIS A CA 1
ATOM 903 C C . HIS A 1 127 ? -2.354 7.747 4.666 1.00 98.06 127 HIS A C 1
ATOM 905 O O . HIS A 1 127 ? -1.733 6.788 5.122 1.00 98.06 127 HIS A O 1
ATOM 911 N N . TYR A 1 128 ? -2.109 8.259 3.463 1.00 97.62 128 TYR A N 1
ATOM 912 C CA . TYR A 1 128 ? -1.060 7.726 2.615 1.00 97.62 128 TYR A CA 1
ATOM 913 C C . TYR A 1 128 ? -0.422 8.765 1.695 1.00 97.62 128 TYR A C 1
ATOM 915 O O . TYR A 1 128 ? -1.028 9.779 1.340 1.00 97.62 128 TYR A O 1
ATOM 923 N N . VAL A 1 129 ? 0.798 8.449 1.264 1.00 97.50 129 VAL A N 1
ATOM 924 C CA . VAL A 1 129 ? 1.485 9.066 0.125 1.00 97.50 129 VAL A CA 1
ATOM 925 C C . VAL A 1 129 ? 2.021 7.951 -0.767 1.00 97.50 129 VAL A C 1
ATOM 927 O O . VAL A 1 129 ? 2.766 7.094 -0.296 1.00 97.50 129 VAL A O 1
ATOM 930 N N . GLY A 1 130 ? 1.641 7.960 -2.043 1.00 97.19 130 GLY A N 1
ATOM 931 C CA . GLY A 1 130 ? 2.122 7.047 -3.078 1.00 97.19 130 GLY A CA 1
ATOM 932 C C . GLY A 1 130 ? 3.163 7.718 -3.970 1.00 97.19 130 GLY A C 1
ATOM 933 O O . GLY A 1 130 ? 2.935 8.820 -4.477 1.00 97.19 130 GLY A O 1
ATOM 934 N N . LYS A 1 131 ? 4.302 7.051 -4.159 1.00 97.06 131 LYS A N 1
ATOM 935 C CA . LYS A 1 131 ? 5.420 7.492 -5.001 1.00 97.06 131 LYS A CA 1
ATOM 936 C C . LYS A 1 131 ? 5.839 6.396 -5.970 1.00 97.06 131 LYS A C 1
ATOM 938 O O . LYS A 1 131 ? 5.730 5.220 -5.629 1.00 97.06 131 LYS A O 1
ATOM 943 N N . PHE A 1 132 ? 6.357 6.753 -7.138 1.00 95.62 132 PHE A N 1
ATOM 944 C CA . PHE A 1 132 ? 7.021 5.765 -7.989 1.00 95.62 132 PHE A CA 1
ATOM 945 C C . PHE A 1 132 ? 8.375 5.366 -7.401 1.00 95.62 132 PHE A C 1
ATOM 947 O O . PHE A 1 132 ? 9.052 6.183 -6.776 1.00 95.62 132 PHE A O 1
ATOM 954 N N . VAL A 1 133 ? 8.776 4.108 -7.595 1.00 91.38 133 VAL A N 1
ATOM 955 C CA . VAL A 1 133 ? 10.074 3.619 -7.097 1.00 91.38 133 VAL A CA 1
ATOM 956 C C . VAL A 1 133 ? 11.243 4.240 -7.869 1.00 91.38 133 VAL A C 1
ATOM 958 O O . VAL A 1 133 ? 12.235 4.613 -7.253 1.00 91.38 133 VAL A O 1
ATOM 961 N N . HIS A 1 134 ? 11.111 4.397 -9.189 1.00 88.38 134 HIS A N 1
ATOM 962 C CA . HIS A 1 134 ? 12.217 4.809 -10.061 1.00 88.38 134 HIS A CA 1
ATOM 963 C C . HIS A 1 134 ? 12.667 6.272 -9.873 1.00 88.38 134 HIS A C 1
ATOM 965 O O . HIS A 1 134 ? 13.860 6.544 -9.954 1.00 88.38 134 HIS A O 1
ATOM 971 N N . ASP A 1 135 ? 11.747 7.209 -9.608 1.00 89.56 135 ASP A N 1
ATOM 972 C CA . ASP A 1 135 ? 12.047 8.651 -9.518 1.00 89.56 135 ASP A CA 1
ATOM 973 C C . ASP A 1 135 ? 11.543 9.320 -8.223 1.00 89.56 135 ASP A C 1
ATOM 975 O O . ASP A 1 135 ? 11.731 10.518 -8.018 1.00 89.56 135 ASP A O 1
ATOM 979 N N . SER A 1 136 ? 10.895 8.566 -7.324 1.00 93.12 136 SER A N 1
ATOM 980 C CA . SER A 1 136 ? 10.272 9.082 -6.095 1.00 93.12 136 SER A CA 1
ATOM 981 C C . SER A 1 136 ? 9.200 10.165 -6.301 1.00 93.12 136 SER A C 1
ATOM 983 O O . SER A 1 136 ? 8.783 10.808 -5.327 1.00 93.12 136 SER A O 1
ATOM 985 N N . LYS A 1 137 ? 8.699 10.362 -7.525 1.00 94.94 137 LYS A N 1
ATOM 986 C CA . LYS A 1 137 ? 7.638 11.330 -7.804 1.00 94.94 137 LYS A CA 1
ATOM 987 C C . LYS A 1 137 ? 6.328 10.873 -7.171 1.00 94.94 137 LYS A C 1
ATOM 989 O O . LYS A 1 137 ? 5.928 9.714 -7.283 1.00 94.94 137 LYS A O 1
ATOM 994 N N . VAL A 1 138 ? 5.655 11.801 -6.490 1.00 96.69 138 VAL A N 1
ATOM 995 C CA . VAL A 1 138 ? 4.343 11.562 -5.873 1.00 96.69 138 VAL A CA 1
ATOM 996 C C . VAL A 1 138 ? 3.278 11.495 -6.964 1.00 96.69 138 VAL A C 1
ATOM 998 O O . VAL A 1 138 ? 3.160 12.422 -7.762 1.00 96.69 138 VAL A O 1
ATOM 1001 N N . PHE A 1 139 ? 2.483 10.426 -6.964 1.00 95.50 139 PHE A N 1
ATOM 1002 C CA . PHE A 1 139 ? 1.327 10.278 -7.858 1.00 95.50 139 PHE A CA 1
ATOM 1003 C C . PHE A 1 139 ? -0.011 10.327 -7.108 1.00 95.50 139 PHE A C 1
ATOM 1005 O O . PHE A 1 139 ? -1.038 10.641 -7.701 1.00 95.50 139 PHE A O 1
ATOM 1012 N N . ALA A 1 140 ? -0.020 10.043 -5.800 1.00 93.19 140 ALA A N 1
ATOM 1013 C CA . ALA A 1 140 ? -1.230 10.083 -4.984 1.00 93.19 140 ALA A CA 1
ATOM 1014 C C . ALA A 1 140 ? -0.926 10.457 -3.526 1.00 93.19 140 ALA A C 1
ATOM 1016 O O . ALA A 1 140 ? 0.131 10.122 -2.990 1.00 93.19 140 ALA 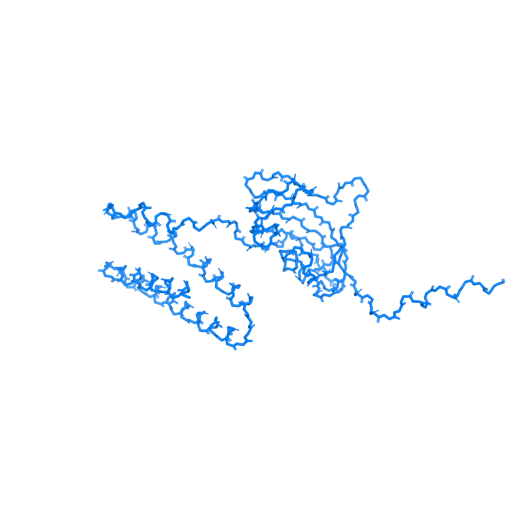A O 1
ATOM 1017 N N . SER A 1 141 ? -1.860 11.146 -2.871 1.00 95.00 141 SER A N 1
ATOM 1018 C CA . SER A 1 141 ? -1.756 11.535 -1.462 1.00 95.00 141 SER A CA 1
ATOM 1019 C C . SER A 1 141 ? -3.141 11.781 -0.868 1.00 95.00 141 SER A C 1
ATOM 1021 O O . SER A 1 141 ? -3.997 12.376 -1.521 1.00 95.00 141 SER A O 1
ATOM 1023 N N . SER A 1 142 ? -3.351 11.383 0.389 1.00 93.50 142 SER A N 1
ATOM 1024 C CA . SER A 1 142 ? -4.560 11.738 1.150 1.00 93.50 142 SER A CA 1
ATOM 1025 C C . SER A 1 142 ? -4.501 13.131 1.795 1.00 93.50 142 SER A C 1
ATOM 1027 O O . SER A 1 142 ? -5.485 13.587 2.368 1.00 93.50 142 SER A O 1
ATOM 1029 N N . PHE A 1 143 ? -3.347 13.800 1.757 1.00 88.75 143 PHE A N 1
ATOM 1030 C CA . PHE A 1 143 ? -3.111 15.090 2.420 1.00 88.75 143 PHE A CA 1
ATOM 1031 C C . PHE A 1 143 ? -3.433 16.288 1.508 1.00 88.75 143 PHE A C 1
ATOM 1033 O O . PHE A 1 143 ? -2.627 17.204 1.362 1.00 88.75 143 PHE A O 1
ATOM 1040 N N . HIS A 1 144 ? -4.593 16.268 0.847 1.00 81.06 144 HIS A N 1
ATOM 1041 C CA . HIS A 1 144 ? -5.116 17.428 0.112 1.00 81.06 144 HIS A CA 1
ATOM 1042 C C . HIS A 1 144 ? -5.884 18.372 1.055 1.00 81.06 144 HIS A C 1
ATOM 1044 O O . HIS A 1 144 ? -6.011 18.088 2.243 1.00 81.06 144 HIS A O 1
ATOM 1050 N N . THR A 1 145 ? -6.446 19.476 0.550 1.00 70.00 145 THR A N 1
ATOM 1051 C CA . THR A 1 145 ? -7.289 20.393 1.342 1.00 70.00 145 THR A CA 1
ATOM 1052 C C . THR A 1 145 ? -8.351 19.616 2.132 1.00 70.00 145 THR A C 1
ATOM 1054 O O . THR A 1 145 ? -9.201 18.956 1.535 1.00 70.00 145 THR A O 1
ATOM 1057 N N . GLY A 1 146 ? -8.268 19.652 3.467 1.00 73.69 146 GLY A N 1
ATOM 1058 C CA . GLY A 1 146 ? -9.153 18.922 4.387 1.00 73.69 146 GLY A CA 1
ATOM 1059 C C . GLY A 1 146 ? -8.646 17.559 4.887 1.00 73.69 146 GLY A C 1
ATOM 1060 O O . GLY A 1 146 ? -9.289 16.995 5.766 1.00 73.69 146 GLY A O 1
ATOM 1061 N N . SER A 1 147 ? -7.521 17.044 4.370 1.00 85.12 147 SER A N 1
ATOM 1062 C CA . SER A 1 147 ? -6.823 15.824 4.819 1.00 85.12 147 SER A CA 1
ATOM 1063 C C . SER A 1 147 ? -7.773 14.682 5.187 1.00 85.12 147 SER A C 1
ATOM 1065 O O . SER A 1 147 ? -7.800 14.220 6.327 1.00 85.12 147 SER A O 1
ATOM 1067 N N . VAL A 1 148 ? -8.603 14.240 4.241 1.00 92.56 148 VAL A N 1
ATOM 1068 C CA . VAL A 1 148 ? -9.607 13.202 4.508 1.00 92.56 148 VAL A CA 1
ATOM 1069 C C . VAL A 1 148 ? -8.955 11.816 4.397 1.00 92.56 148 VAL A C 1
ATOM 1071 O O . VAL A 1 148 ? -8.432 11.482 3.333 1.00 92.56 148 VAL A O 1
ATOM 1074 N N . PRO A 1 149 ? -9.003 10.965 5.445 1.00 95.50 149 PRO A N 1
ATOM 1075 C CA . PRO A 1 149 ? -8.470 9.608 5.362 1.00 95.50 149 PRO A CA 1
ATOM 1076 C C . PRO A 1 149 ? -9.201 8.769 4.311 1.00 95.50 149 PRO A C 1
ATOM 1078 O O . PRO A 1 149 ? -10.440 8.785 4.245 1.00 95.50 149 PRO A O 1
ATOM 1081 N N . TYR A 1 150 ? -8.441 7.974 3.561 1.00 96.25 150 TYR A N 1
ATOM 1082 C CA . TYR A 1 150 ? -8.992 6.965 2.664 1.00 96.25 150 TYR A CA 1
ATOM 1083 C C . TYR A 1 150 ? -9.651 5.854 3.475 1.00 96.25 150 TYR A C 1
ATOM 1085 O O . TYR A 1 150 ? -9.145 5.469 4.528 1.00 96.25 150 TYR A O 1
ATOM 1093 N N . ARG A 1 151 ? -10.802 5.368 3.011 1.00 95.94 151 ARG A N 1
ATOM 1094 C CA . ARG A 1 151 ? -11.565 4.311 3.678 1.00 95.94 151 ARG A CA 1
ATOM 1095 C C . ARG A 1 151 ? -11.535 3.076 2.806 1.00 95.94 151 ARG A C 1
ATOM 1097 O O . ARG A 1 151 ? -11.985 3.159 1.671 1.00 95.94 151 ARG A O 1
ATOM 1104 N N . MET A 1 152 ? -11.104 1.965 3.382 1.00 95.56 152 MET A N 1
ATOM 1105 C CA . MET A 1 152 ? -11.102 0.667 2.720 1.00 95.56 152 MET A CA 1
ATOM 1106 C C . MET A 1 152 ? -11.628 -0.418 3.648 1.00 95.56 152 MET A C 1
ATOM 1108 O O . MET A 1 152 ? -11.675 -0.248 4.872 1.00 95.56 152 MET A O 1
ATOM 1112 N N . VAL A 1 153 ? -12.024 -1.539 3.055 1.00 96.25 153 VAL A N 1
ATOM 1113 C CA . VAL A 1 153 ? -12.240 -2.787 3.785 1.00 96.25 153 VAL A CA 1
ATOM 1114 C C . VAL A 1 153 ? -11.007 -3.650 3.571 1.00 96.25 153 VAL A C 1
ATOM 1116 O O . VAL A 1 153 ? -10.676 -3.986 2.440 1.00 96.25 153 VAL A O 1
ATOM 1119 N N . LEU A 1 154 ? -10.313 -3.989 4.654 1.00 94.94 154 LEU A N 1
ATOM 1120 C CA . LEU A 1 154 ? -9.094 -4.779 4.553 1.00 94.94 154 LEU A CA 1
ATOM 1121 C C . LEU A 1 154 ? -9.418 -6.191 4.043 1.00 94.94 154 LEU A C 1
ATOM 1123 O O . LEU A 1 154 ? -10.355 -6.825 4.525 1.00 94.94 154 LEU A O 1
ATOM 1127 N N . GLY A 1 155 ? -8.649 -6.679 3.073 1.00 88.69 155 GLY A N 1
ATOM 1128 C CA . GLY A 1 155 ? -8.869 -7.969 2.415 1.00 88.69 155 GLY A CA 1
ATOM 1129 C C . GLY A 1 155 ? -9.923 -7.947 1.301 1.00 88.69 155 GLY A C 1
ATOM 1130 O O . GLY A 1 155 ? -10.229 -8.999 0.747 1.00 88.69 155 GLY A O 1
ATOM 1131 N N . ASP A 1 156 ? -10.491 -6.784 0.964 1.00 92.56 156 ASP A N 1
ATOM 1132 C CA . ASP A 1 156 ? -11.382 -6.651 -0.190 1.00 92.56 156 ASP A CA 1
ATOM 1133 C C . ASP A 1 156 ? -10.558 -6.710 -1.496 1.00 92.56 156 ASP A C 1
ATOM 1135 O O . ASP A 1 156 ? -9.585 -5.964 -1.630 1.00 92.56 156 ASP A O 1
ATOM 1139 N N . PRO A 1 157 ? -10.905 -7.575 -2.467 1.00 86.44 157 PRO A N 1
ATOM 1140 C CA . PRO A 1 157 ? -10.155 -7.721 -3.719 1.00 86.44 157 PRO A CA 1
ATOM 1141 C C . PRO A 1 157 ? -10.254 -6.504 -4.652 1.00 86.44 157 PRO A C 1
ATOM 1143 O O . PRO A 1 157 ? -9.549 -6.453 -5.657 1.00 86.44 157 PRO A O 1
ATOM 1146 N N . SER A 1 158 ? -11.139 -5.542 -4.366 1.00 90.88 158 SER A N 1
ATOM 1147 C CA . SER A 1 158 ? -11.188 -4.260 -5.082 1.00 90.88 158 SER A CA 1
ATOM 1148 C C . SER A 1 158 ? -10.109 -3.264 -4.636 1.00 90.88 158 SER A C 1
ATOM 1150 O O . SER A 1 158 ? -9.862 -2.278 -5.334 1.00 90.88 158 SER A O 1
ATOM 1152 N N . GLU A 1 159 ? -9.455 -3.532 -3.506 1.00 94.56 159 GLU A N 1
ATOM 1153 C CA . GLU A 1 159 ? -8.338 -2.753 -2.976 1.00 94.56 159 GLU A CA 1
ATOM 1154 C C . GLU A 1 159 ? -6.995 -3.272 -3.510 1.00 94.56 159 GLU A C 1
ATOM 1156 O O . GLU A 1 159 ? -6.895 -4.387 -4.026 1.00 94.56 159 GLU A O 1
ATOM 1161 N N . LEU A 1 160 ? -5.931 -2.473 -3.374 1.00 94.25 160 LEU A N 1
ATOM 1162 C CA . LEU A 1 160 ? -4.591 -2.905 -3.782 1.00 94.25 160 LEU A CA 1
ATOM 1163 C C . LEU A 1 160 ? -4.136 -4.105 -2.940 1.00 94.25 160 LEU A C 1
ATOM 1165 O O . LEU A 1 160 ? -4.137 -4.041 -1.709 1.00 94.25 160 LEU A O 1
ATOM 1169 N N . GLU A 1 161 ? -3.665 -5.169 -3.592 1.00 93.00 161 GLU A N 1
ATOM 1170 C CA . GLU A 1 161 ? -3.150 -6.363 -2.910 1.00 93.00 161 GLU A CA 1
ATOM 1171 C C . GLU A 1 161 ? -2.026 -6.001 -1.928 1.00 93.00 161 GLU A C 1
ATOM 1173 O O . GLU A 1 161 ? -2.028 -6.433 -0.775 1.00 93.00 161 GLU A O 1
ATOM 1178 N N . ALA A 1 162 ? -1.127 -5.104 -2.339 1.00 93.69 162 ALA A N 1
ATOM 1179 C CA . ALA A 1 162 ? -0.076 -4.577 -1.478 1.00 93.69 162 ALA A CA 1
ATOM 1180 C C . ALA A 1 162 ? -0.598 -3.876 -0.214 1.00 93.69 162 ALA A C 1
ATOM 1182 O O . ALA A 1 162 ? 0.055 -3.928 0.828 1.00 93.69 162 ALA A O 1
ATOM 1183 N N . TRP A 1 163 ? -1.760 -3.220 -0.280 1.00 97.88 163 TRP A N 1
ATOM 1184 C CA . TRP A 1 163 ? -2.392 -2.616 0.895 1.00 97.88 163 TRP A CA 1
ATOM 1185 C C . TRP A 1 163 ? -3.026 -3.681 1.782 1.00 97.88 163 TRP A C 1
ATOM 1187 O O . TRP A 1 163 ? -2.829 -3.639 2.994 1.00 97.88 163 TRP A O 1
ATOM 1197 N N . ASN A 1 164 ? -3.711 -4.662 1.191 1.00 94.25 164 ASN A N 1
ATOM 1198 C CA . ASN A 1 164 ? -4.301 -5.775 1.933 1.00 94.25 164 ASN A CA 1
ATOM 1199 C C . ASN A 1 164 ? -3.256 -6.533 2.759 1.00 94.25 164 ASN A C 1
ATOM 1201 O O . ASN A 1 164 ? -3.465 -6.747 3.950 1.00 94.25 164 ASN A O 1
ATOM 1205 N N . VAL A 1 165 ? -2.105 -6.848 2.163 1.00 92.12 165 VAL A N 1
ATOM 1206 C CA . VAL A 1 165 ? -1.005 -7.532 2.860 1.00 92.12 165 VAL A CA 1
ATOM 1207 C C . VAL A 1 165 ? -0.250 -6.583 3.795 1.00 92.12 165 VAL A C 1
ATOM 1209 O O . VAL A 1 165 ? 0.066 -6.930 4.930 1.00 92.12 165 VAL A O 1
ATOM 1212 N N . GLY A 1 166 ? 0.064 -5.367 3.345 1.00 93.38 166 GLY A N 1
ATOM 1213 C CA . GLY A 1 166 ? 0.951 -4.472 4.089 1.00 93.38 166 GLY A CA 1
ATOM 1214 C C . GLY A 1 166 ? 0.320 -3.793 5.308 1.00 93.38 166 GLY A C 1
ATOM 1215 O O . GLY A 1 166 ? 1.053 -3.399 6.220 1.00 93.38 166 GLY A O 1
ATOM 1216 N N . ILE A 1 167 ? -1.010 -3.662 5.346 1.00 97.94 167 ILE A N 1
ATOM 1217 C CA . ILE A 1 167 ? -1.752 -3.026 6.452 1.00 97.94 167 ILE A CA 1
ATOM 1218 C C . ILE A 1 167 ? -2.183 -4.044 7.513 1.00 97.94 167 ILE A C 1
ATOM 1220 O O . ILE A 1 167 ? -2.426 -3.670 8.663 1.00 97.94 167 ILE A O 1
ATOM 1224 N N . GLU A 1 168 ? -2.257 -5.329 7.172 1.00 95.50 168 GLU A N 1
ATOM 1225 C CA . GLU A 1 168 ? -2.653 -6.363 8.123 1.00 95.50 168 GLU A CA 1
ATOM 1226 C C . GLU A 1 168 ? -1.777 -6.338 9.391 1.00 95.50 168 GLU A C 1
ATOM 1228 O O . GLU A 1 168 ? -0.554 -6.142 9.362 1.00 95.50 168 GLU A O 1
ATOM 1233 N N . GLY A 1 169 ? -2.434 -6.449 10.545 1.00 94.50 169 GLY A N 1
ATOM 1234 C CA . GLY A 1 169 ? -1.807 -6.407 11.861 1.00 94.50 169 GLY A CA 1
ATOM 1235 C C . GLY A 1 169 ? -1.314 -5.028 12.309 1.00 94.50 169 GLY A C 1
ATOM 1236 O O . GLY A 1 169 ? -0.648 -4.950 13.340 1.00 94.50 169 GLY A O 1
ATOM 1237 N N . MET A 1 170 ? -1.592 -3.944 11.573 1.00 96.44 170 MET A N 1
ATOM 1238 C CA . MET A 1 170 ? -1.268 -2.588 12.033 1.00 96.44 170 MET A CA 1
ATOM 1239 C C . MET A 1 170 ? -2.120 -2.171 13.237 1.00 96.44 170 MET A C 1
ATOM 1241 O O . MET A 1 170 ? -3.322 -2.447 13.310 1.00 96.44 170 MET A O 1
ATOM 1245 N N . CYS A 1 171 ? -1.493 -1.427 14.146 1.00 94.88 171 CYS A N 1
ATOM 1246 C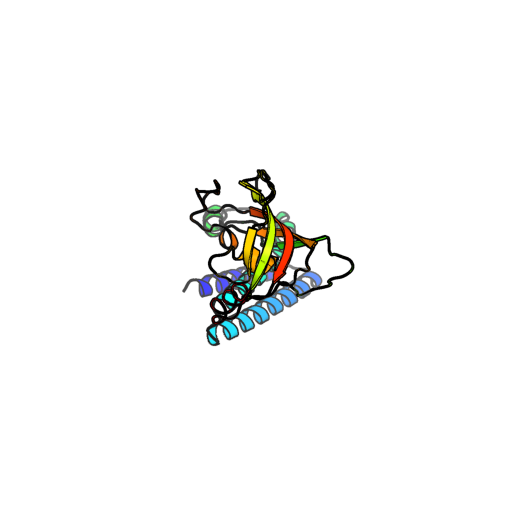 CA . CYS A 1 171 ? -2.159 -0.694 15.219 1.00 94.88 171 CYS A CA 1
ATOM 1247 C C . CYS A 1 171 ? -2.634 0.691 14.746 1.00 94.88 171 CYS A C 1
ATOM 1249 O O . CYS A 1 171 ? -1.956 1.318 13.928 1.00 94.88 171 CYS A O 1
ATOM 1251 N N . PRO A 1 172 ? -3.732 1.247 15.290 1.00 95.69 172 PRO A N 1
ATOM 1252 C CA . PRO A 1 172 ? -4.038 2.664 15.108 1.00 95.69 172 PRO A CA 1
ATOM 1253 C C . PRO A 1 172 ? -2.841 3.551 15.491 1.00 95.69 172 PRO A C 1
ATOM 1255 O O . PRO A 1 172 ? -2.197 3.327 16.516 1.00 95.69 172 PRO A O 1
ATOM 1258 N N . ASN A 1 173 ? -2.560 4.561 14.671 1.00 95.62 173 ASN A N 1
ATOM 1259 C CA . ASN A 1 173 ? -1.379 5.432 14.671 1.00 95.62 173 ASN A CA 1
ATOM 1260 C C . ASN A 1 173 ? -0.041 4.759 14.306 1.00 95.62 173 ASN A C 1
ATOM 1262 O O . ASN A 1 173 ? 1.009 5.388 14.423 1.00 95.62 173 ASN A O 1
ATOM 1266 N N . GLU A 1 174 ? -0.031 3.498 13.866 1.00 97.38 174 GLU A N 1
ATOM 1267 C CA . GLU A 1 174 ? 1.164 2.871 13.289 1.00 97.38 174 GLU A CA 1
ATOM 1268 C C . GLU A 1 174 ? 1.447 3.421 11.889 1.00 97.38 174 GLU A C 1
ATOM 1270 O O . GLU A 1 174 ? 0.524 3.740 11.133 1.00 97.38 174 GLU A O 1
ATOM 1275 N N . ARG A 1 175 ? 2.734 3.510 11.533 1.00 98.19 175 ARG A N 1
ATOM 1276 C CA . ARG A 1 175 ? 3.186 3.930 10.207 1.00 98.19 175 ARG A CA 1
ATOM 1277 C C . ARG A 1 175 ? 4.089 2.885 9.576 1.00 98.19 175 ARG A C 1
ATOM 1279 O O . ARG A 1 175 ? 4.995 2.353 10.223 1.00 98.19 175 ARG A O 1
ATOM 1286 N N . ARG A 1 176 ? 3.859 2.619 8.292 1.00 98.25 176 ARG A N 1
ATOM 1287 C CA . ARG A 1 176 ? 4.634 1.670 7.486 1.00 98.25 176 ARG A CA 1
ATOM 1288 C C . ARG A 1 176 ? 5.014 2.280 6.145 1.00 98.25 176 ARG A C 1
ATOM 1290 O O . ARG A 1 176 ? 4.300 3.126 5.610 1.00 98.25 176 ARG A O 1
ATOM 1297 N N . SER A 1 177 ? 6.126 1.823 5.584 1.00 96.31 177 SER A N 1
ATOM 1298 C CA . SER A 1 177 ? 6.421 1.976 4.164 1.00 96.31 177 SER A CA 1
ATOM 1299 C C . SER A 1 177 ? 6.274 0.633 3.461 1.00 96.31 177 SER A C 1
ATOM 1301 O O . SER A 1 177 ? 6.866 -0.345 3.913 1.00 96.31 177 SER A O 1
ATOM 1303 N N . ILE A 1 178 ? 5.530 0.604 2.361 1.00 97.31 178 ILE A N 1
ATOM 1304 C CA . ILE A 1 178 ? 5.279 -0.591 1.555 1.00 97.31 178 ILE A CA 1
ATOM 1305 C C . ILE A 1 178 ? 5.854 -0.346 0.164 1.00 97.31 178 ILE A C 1
ATOM 1307 O O . ILE A 1 178 ? 5.434 0.596 -0.504 1.00 97.31 178 ILE A O 1
ATOM 1311 N N . VAL A 1 179 ? 6.807 -1.164 -0.271 1.00 94.19 179 VAL A N 1
ATOM 1312 C CA . VAL A 1 179 ? 7.230 -1.224 -1.676 1.00 94.19 179 VAL A CA 1
ATOM 1313 C C . VAL A 1 179 ? 6.420 -2.323 -2.341 1.00 94.19 179 VAL A C 1
ATOM 1315 O O . VAL A 1 179 ? 6.342 -3.428 -1.812 1.00 94.19 179 VAL A O 1
ATOM 1318 N N . SER A 1 180 ? 5.796 -2.006 -3.470 1.00 93.25 180 SER A N 1
ATOM 1319 C CA . SER A 1 180 ? 4.961 -2.926 -4.222 1.00 93.25 180 SER A CA 1
ATOM 1320 C C . SER A 1 180 ? 5.455 -3.049 -5.658 1.00 93.25 180 SER A C 1
ATOM 1322 O O . SER A 1 180 ? 5.505 -2.023 -6.349 1.00 93.25 180 SER A O 1
ATOM 1324 N N . PRO A 1 181 ? 5.708 -4.278 -6.140 1.00 92.81 181 PRO A N 1
ATOM 1325 C CA . PRO A 1 181 ? 5.809 -4.521 -7.567 1.00 92.81 181 PRO A CA 1
ATOM 1326 C C . PRO A 1 181 ? 4.479 -4.204 -8.250 1.00 92.81 181 PRO A C 1
ATOM 1328 O O . PRO A 1 181 ? 3.407 -4.228 -7.625 1.00 92.81 181 PRO A O 1
ATOM 1331 N N . TRP A 1 182 ? 4.538 -3.933 -9.548 1.00 91.50 182 TRP A N 1
ATOM 1332 C CA . TRP A 1 182 ? 3.370 -3.565 -10.339 1.00 91.50 182 TRP A CA 1
ATOM 1333 C C . TRP A 1 182 ? 2.239 -4.595 -10.292 1.00 91.50 182 TRP A C 1
ATOM 1335 O O . TRP A 1 182 ? 1.071 -4.211 -10.322 1.00 91.50 182 TRP A O 1
ATOM 1345 N N . ASN A 1 183 ? 2.551 -5.890 -10.205 1.00 87.69 183 ASN A N 1
ATOM 1346 C CA . ASN A 1 183 ? 1.560 -6.970 -10.202 1.00 87.69 183 ASN A CA 1
ATOM 1347 C C . ASN A 1 183 ? 0.712 -7.018 -8.918 1.00 87.69 183 ASN A C 1
ATOM 1349 O O . ASN A 1 183 ? -0.421 -7.473 -8.996 1.00 87.69 183 ASN A O 1
ATOM 1353 N N . MET A 1 184 ? 1.217 -6.490 -7.798 1.00 90.50 184 MET A N 1
ATOM 1354 C CA . MET A 1 184 ? 0.486 -6.321 -6.527 1.00 90.50 184 MET A CA 1
ATOM 1355 C C . MET A 1 184 ? -0.069 -4.894 -6.338 1.00 90.50 184 MET A C 1
ATOM 1357 O O . MET A 1 184 ? -0.669 -4.575 -5.306 1.00 90.50 184 MET A O 1
ATOM 1361 N N . ALA A 1 185 ? 0.155 -4.019 -7.325 1.00 94.44 185 ALA A N 1
ATOM 1362 C CA . ALA A 1 185 ? -0.320 -2.642 -7.359 1.00 94.44 185 ALA A CA 1
ATOM 1363 C C . ALA A 1 185 ? -1.352 -2.445 -8.484 1.00 94.44 185 ALA A C 1
ATOM 1365 O O . ALA A 1 185 ? -2.475 -2.932 -8.398 1.00 94.44 185 ALA A O 1
ATOM 1366 N N . TYR A 1 186 ? -0.995 -1.709 -9.541 1.00 94.81 186 TYR A N 1
ATOM 1367 C CA . TYR A 1 186 ? -1.922 -1.307 -10.609 1.00 94.81 186 TYR A CA 1
ATOM 1368 C C . TYR A 1 186 ? -1.854 -2.200 -11.860 1.00 94.81 186 TYR A C 1
ATOM 1370 O O . TYR A 1 186 ? -2.511 -1.937 -12.871 1.00 94.81 186 TYR A O 1
ATOM 1378 N N . GLY A 1 187 ? -1.073 -3.276 -11.807 1.00 90.50 187 GLY A N 1
ATOM 1379 C CA . GLY A 1 187 ? -1.022 -4.309 -12.828 1.00 90.50 187 GLY A CA 1
ATOM 1380 C C . GLY A 1 187 ? -0.425 -3.853 -14.162 1.00 90.50 187 GLY A C 1
ATOM 1381 O O . GLY A 1 187 ? 0.126 -2.763 -14.328 1.00 90.50 187 GLY A O 1
ATOM 1382 N N . ALA A 1 188 ? -0.592 -4.707 -15.171 1.00 91.00 188 ALA A N 1
ATOM 1383 C CA . ALA A 1 188 ? -0.118 -4.453 -16.530 1.00 91.00 188 ALA A CA 1
ATOM 1384 C C . ALA A 1 188 ? -0.848 -3.298 -17.240 1.00 91.00 188 ALA A C 1
ATOM 1386 O O . ALA A 1 188 ? -0.417 -2.882 -18.307 1.00 91.00 188 ALA A O 1
ATOM 1387 N N . LYS A 1 189 ? -1.958 -2.796 -16.684 1.00 93.62 189 LYS A N 1
ATOM 1388 C CA . LYS A 1 189 ? -2.731 -1.685 -17.261 1.00 93.62 189 LYS A CA 1
ATOM 1389 C C . LYS A 1 189 ? -2.398 -0.332 -16.629 1.00 93.62 189 LYS A C 1
ATOM 1391 O O . LYS A 1 189 ? -2.640 0.691 -17.264 1.00 93.62 189 LYS A O 1
ATOM 1396 N N . GLY A 1 190 ? -1.854 -0.314 -15.412 1.00 95.50 190 GLY A N 1
ATOM 1397 C CA . GLY A 1 190 ? -1.692 0.919 -14.647 1.00 95.50 190 GLY A CA 1
ATOM 1398 C C . GLY A 1 190 ? -3.040 1.514 -14.224 1.00 95.50 190 GLY A C 1
ATOM 1399 O O . GLY A 1 190 ? -4.066 0.832 -14.182 1.00 95.50 190 GLY A O 1
ATOM 1400 N N . ASN A 1 191 ? -3.051 2.809 -13.913 1.00 96.56 191 ASN A N 1
ATOM 1401 C CA . ASN A 1 191 ? -4.260 3.549 -13.567 1.00 96.56 191 ASN A CA 1
ATOM 1402 C C . ASN A 1 191 ? -4.182 5.000 -14.057 1.00 96.56 191 ASN A C 1
ATOM 1404 O O . ASN A 1 191 ? -3.582 5.867 -13.421 1.00 96.56 191 ASN A O 1
ATOM 1408 N N . ALA A 1 192 ? -4.864 5.271 -15.171 1.00 95.06 192 ALA A N 1
ATOM 1409 C CA . ALA A 1 192 ? -4.883 6.586 -15.803 1.00 95.06 192 ALA A CA 1
ATOM 1410 C C . ALA A 1 192 ? -5.474 7.692 -14.911 1.00 95.06 192 ALA A C 1
ATOM 1412 O O . ALA A 1 192 ? -5.031 8.833 -14.997 1.00 95.06 192 ALA A O 1
ATOM 1413 N N . LYS A 1 193 ? -6.428 7.374 -14.019 1.00 93.81 193 LYS A N 1
ATOM 1414 C CA . LYS A 1 193 ? -7.078 8.380 -13.154 1.00 93.81 193 LYS A CA 1
ATOM 1415 C C . LYS A 1 193 ? -6.102 9.033 -12.175 1.00 93.81 193 LYS A C 1
ATOM 1417 O O . LYS A 1 193 ? -6.313 10.173 -11.784 1.00 93.81 193 LYS A O 1
ATOM 1422 N N . VAL A 1 194 ? -5.058 8.305 -11.783 1.00 92.62 194 VAL A N 1
ATOM 1423 C CA . VAL A 1 194 ? -4.004 8.773 -10.867 1.00 92.62 194 VAL A CA 1
ATOM 1424 C C . VAL A 1 194 ? -2.643 8.893 -11.561 1.00 92.62 194 VAL A C 1
ATOM 1426 O O . VAL A 1 194 ? -1.622 9.034 -10.898 1.00 92.62 194 VAL A O 1
ATOM 1429 N N . GLY A 1 195 ? -2.612 8.825 -12.898 1.00 94.25 195 GLY A N 1
ATOM 1430 C CA . GLY A 1 195 ? -1.387 8.982 -13.687 1.00 94.25 195 GLY A CA 1
ATOM 1431 C C . GLY A 1 195 ? -0.356 7.864 -13.504 1.00 94.25 195 G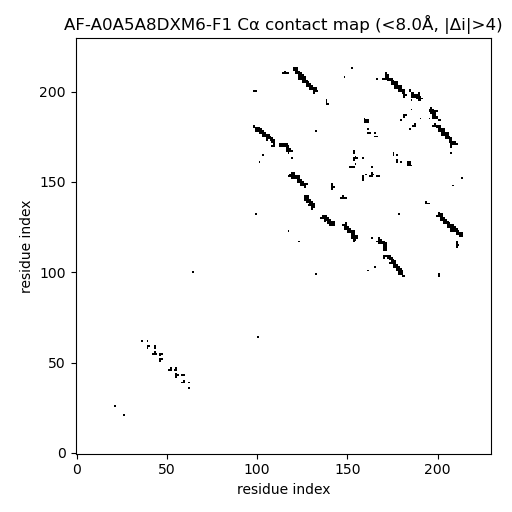LY A C 1
ATOM 1432 O O . GLY A 1 195 ? 0.828 8.095 -13.733 1.00 94.25 195 GLY A O 1
ATOM 1433 N N . VAL A 1 196 ? -0.776 6.668 -13.085 1.00 97.06 196 VAL A N 1
ATOM 1434 C CA . VAL A 1 196 ? 0.122 5.517 -12.927 1.00 97.06 196 VAL A CA 1
ATOM 1435 C C . VAL A 1 196 ? 0.225 4.764 -14.260 1.00 97.06 196 VAL A C 1
ATOM 1437 O O . VAL A 1 196 ? -0.804 4.284 -14.747 1.00 97.06 196 VAL A O 1
ATOM 1440 N N . PRO A 1 197 ? 1.422 4.631 -14.861 1.00 96.62 197 PRO A N 1
ATOM 1441 C CA . PRO A 1 197 ? 1.582 3.909 -16.116 1.00 96.62 197 PRO A CA 1
ATOM 1442 C C . PRO A 1 197 ? 1.482 2.379 -15.934 1.00 96.62 197 PRO A C 1
ATOM 1444 O O . PRO A 1 197 ? 1.560 1.873 -14.810 1.00 96.62 197 PRO A O 1
ATOM 1447 N N . PRO A 1 198 ? 1.294 1.625 -17.032 1.00 95.50 198 PRO A N 1
ATOM 1448 C CA . PRO A 1 198 ? 1.440 0.171 -17.061 1.00 95.50 198 PRO A CA 1
ATOM 1449 C C . PRO A 1 198 ? 2.722 -0.317 -16.385 1.00 95.50 198 PRO A C 1
ATOM 1451 O O . PRO A 1 198 ? 3.781 0.264 -16.602 1.00 95.50 198 PRO A O 1
ATOM 1454 N N . LYS A 1 199 ? 2.629 -1.414 -15.621 1.00 89.19 199 LYS A N 1
ATOM 1455 C CA . LYS A 1 199 ? 3.786 -2.081 -14.996 1.00 89.19 199 LYS A CA 1
ATOM 1456 C C . LYS A 1 199 ? 4.661 -1.165 -14.118 1.00 89.19 199 LYS A C 1
ATOM 1458 O O . LYS A 1 199 ? 5.866 -1.352 -14.020 1.00 89.19 199 LYS A O 1
ATOM 1463 N N . ALA A 1 200 ? 4.059 -0.166 -13.476 1.00 92.00 200 ALA A N 1
ATOM 1464 C CA . ALA A 1 200 ? 4.783 0.731 -12.584 1.00 92.00 200 ALA A CA 1
ATOM 1465 C C . ALA A 1 200 ? 4.919 0.152 -11.170 1.00 92.00 200 ALA A C 1
ATOM 1467 O O . ALA A 1 200 ? 3.913 -0.124 -10.509 1.00 92.00 200 ALA A O 1
ATOM 1468 N N . ASP A 1 201 ? 6.154 0.071 -10.682 1.00 93.12 201 ASP A N 1
ATOM 1469 C CA . ASP A 1 201 ? 6.433 -0.210 -9.276 1.00 93.12 201 ASP A CA 1
ATOM 1470 C C . ASP A 1 201 ? 6.254 1.043 -8.421 1.00 93.12 201 ASP A C 1
ATOM 1472 O O . ASP A 1 201 ? 6.649 2.162 -8.787 1.00 93.12 201 ASP A O 1
ATOM 1476 N N . VAL A 1 202 ? 5.663 0.856 -7.245 1.00 97.00 202 VAL A N 1
ATOM 1477 C CA . VAL A 1 202 ? 5.233 1.958 -6.385 1.00 97.00 202 VAL A CA 1
ATOM 1478 C C . VAL A 1 202 ? 5.636 1.734 -4.936 1.00 97.00 202 VAL A C 1
ATOM 1480 O O . VAL A 1 202 ? 5.755 0.612 -4.454 1.00 97.00 202 VAL A O 1
ATOM 1483 N N . LYS A 1 203 ? 5.822 2.834 -4.215 1.00 97.75 203 LYS A N 1
ATOM 1484 C CA . LYS A 1 203 ? 6.074 2.859 -2.780 1.00 97.75 203 LYS A CA 1
ATOM 1485 C C . LYS A 1 203 ? 5.007 3.690 -2.089 1.00 97.75 203 LYS A C 1
ATOM 1487 O O . LYS A 1 203 ? 4.774 4.841 -2.454 1.00 97.75 203 LYS A O 1
ATOM 1492 N N . PHE A 1 204 ? 4.402 3.125 -1.057 1.00 98.44 204 PHE A N 1
ATOM 1493 C CA . PHE A 1 204 ? 3.438 3.802 -0.205 1.00 98.44 204 PHE A CA 1
ATOM 1494 C C . PHE A 1 204 ? 4.030 4.072 1.169 1.00 98.44 204 PHE A C 1
ATOM 1496 O O . PHE A 1 204 ? 4.694 3.218 1.748 1.00 98.44 204 PHE A O 1
ATOM 1503 N N . PHE A 1 205 ? 3.751 5.250 1.707 1.00 98.12 205 PHE A N 1
ATOM 1504 C CA . PHE A 1 205 ? 3.896 5.559 3.124 1.00 98.12 205 PHE A CA 1
ATOM 1505 C C . PHE A 1 205 ? 2.494 5.619 3.696 1.00 98.12 205 PHE A C 1
ATOM 1507 O O . PHE A 1 205 ? 1.698 6.407 3.197 1.00 98.12 205 PHE A O 1
ATOM 1514 N N . ILE A 1 206 ? 2.189 4.780 4.678 1.00 98.31 206 ILE A N 1
ATOM 1515 C CA . ILE A 1 206 ? 0.848 4.619 5.236 1.00 98.31 206 ILE A CA 1
ATOM 1516 C C . ILE A 1 206 ? 0.878 4.929 6.726 1.00 98.31 206 ILE A C 1
ATOM 1518 O O . ILE A 1 206 ? 1.781 4.487 7.431 1.00 98.31 206 ILE A O 1
ATOM 1522 N N . GLU A 1 207 ? -0.135 5.649 7.193 1.00 97.69 207 GLU A N 1
ATOM 1523 C CA . GLU A 1 207 ? -0.493 5.807 8.598 1.00 97.69 207 GLU A CA 1
ATOM 1524 C C . GLU A 1 207 ? -1.910 5.271 8.807 1.00 97.69 207 GLU A C 1
ATOM 1526 O O . GLU A 1 207 ? -2.855 5.712 8.146 1.00 97.69 207 GLU A O 1
ATOM 1531 N N . LEU A 1 208 ? -2.065 4.314 9.722 1.00 97.56 208 LEU A N 1
ATOM 1532 C CA . LEU A 1 208 ? -3.376 3.778 10.069 1.00 97.56 208 LEU A CA 1
ATOM 1533 C C . LEU A 1 208 ? -4.067 4.720 11.056 1.00 97.56 208 LEU A C 1
ATOM 1535 O O . LEU A 1 208 ? -3.623 4.868 12.186 1.00 97.56 208 LEU A O 1
ATOM 1539 N N . VAL A 1 209 ? -5.171 5.339 10.650 1.00 96.06 209 VAL A N 1
ATOM 1540 C CA . VAL A 1 209 ? -5.919 6.303 11.471 1.00 96.06 209 VAL A CA 1
ATOM 1541 C C . VAL A 1 209 ? -6.867 5.585 12.426 1.00 96.06 209 VAL A C 1
ATOM 1543 O O . VAL A 1 209 ? -6.900 5.881 13.617 1.00 96.06 209 VAL A O 1
ATOM 1546 N N . SER A 1 210 ? -7.655 4.634 11.922 1.00 94.94 210 SER A N 1
ATOM 1547 C CA . SER A 1 210 ? -8.587 3.876 12.757 1.00 94.94 210 SER A CA 1
ATOM 1548 C C . SER A 1 210 ? -8.955 2.526 12.154 1.00 94.94 210 SER A C 1
ATOM 1550 O O . SER A 1 210 ? -8.873 2.324 10.940 1.00 94.94 210 SER A O 1
ATOM 1552 N N . VAL A 1 211 ? -9.400 1.625 13.028 1.00 95.38 211 VAL A N 1
ATOM 1553 C CA . VAL A 1 211 ? -9.957 0.310 12.699 1.00 95.38 211 VAL A CA 1
ATOM 1554 C C . VAL A 1 211 ? -11.347 0.231 13.317 1.00 95.38 211 VAL A C 1
ATOM 1556 O O . VAL A 1 211 ? -11.535 0.630 14.465 1.00 95.38 211 VAL A O 1
ATOM 1559 N N . SER A 1 212 ? -12.320 -0.257 12.558 1.00 92.38 212 SER A N 1
ATOM 1560 C CA . SER A 1 212 ? -13.654 -0.566 13.061 1.00 92.38 212 SER A CA 1
ATOM 1561 C C . SER A 1 212 ? -14.170 -1.850 12.428 1.00 92.38 212 SER A C 1
ATOM 1563 O O . SER A 1 212 ? -13.858 -2.157 11.275 1.00 92.38 212 SER A O 1
ATOM 1565 N N . GLU A 1 213 ? -15.035 -2.565 13.134 1.00 85.31 213 GLU A N 1
ATOM 1566 C CA . GLU A 1 213 ? -15.748 -3.701 12.558 1.00 85.31 213 GLU A CA 1
ATOM 1567 C C . GLU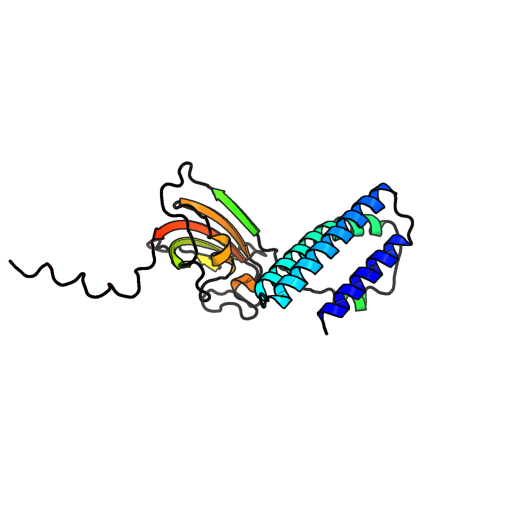 A 1 213 ? -16.600 -3.266 11.357 1.00 85.31 213 GLU A C 1
ATOM 1569 O O . GLU A 1 213 ? -17.093 -2.132 11.270 1.00 85.31 213 GLU A O 1
ATOM 1574 N N . ARG A 1 214 ? -16.765 -4.166 10.383 1.00 72.31 214 ARG A N 1
ATOM 1575 C CA . ARG A 1 214 ? -17.777 -3.981 9.341 1.00 72.31 214 ARG A CA 1
ATOM 1576 C C . ARG A 1 214 ? -19.132 -4.202 10.016 1.00 72.31 214 ARG A C 1
ATOM 1578 O O . ARG A 1 214 ? -19.307 -5.260 10.613 1.00 72.31 214 ARG A O 1
ATOM 1585 N N . PRO A 1 215 ? -20.089 -3.260 9.925 1.00 58.25 215 PRO A N 1
ATOM 1586 C CA . PRO A 1 215 ? -21.425 -3.506 10.446 1.00 58.25 215 PRO A CA 1
ATOM 1587 C C . PRO A 1 215 ? -21.953 -4.802 9.836 1.00 58.25 215 PRO A C 1
ATOM 1589 O O . PRO A 1 215 ? -21.870 -4.969 8.613 1.00 58.25 215 PRO A O 1
ATOM 1592 N N . ALA A 1 216 ? -22.451 -5.713 10.675 1.00 55.31 216 ALA A N 1
ATOM 1593 C CA . ALA A 1 216 ? -23.075 -6.936 10.199 1.00 55.31 216 ALA A CA 1
ATOM 1594 C C . ALA A 1 216 ? -24.163 -6.576 9.166 1.00 55.31 216 ALA A C 1
ATOM 1596 O O . ALA A 1 216 ? -24.895 -5.596 9.376 1.00 55.31 216 ALA A O 1
ATOM 1597 N N . PRO A 1 217 ? -24.279 -7.319 8.050 1.00 52.34 217 PRO A N 1
ATOM 1598 C CA . PRO A 1 217 ? -25.380 -7.120 7.122 1.00 52.34 217 PRO A CA 1
ATOM 1599 C C . PRO A 1 217 ? -26.689 -7.404 7.874 1.00 52.34 217 PRO A C 1
ATOM 1601 O O . PRO A 1 217 ? -26.998 -8.556 8.154 1.00 52.34 217 PRO A O 1
ATOM 1604 N N . GLY A 1 218 ? -27.419 -6.356 8.278 1.00 53.34 218 GLY A N 1
ATOM 1605 C CA . GLY A 1 218 ? -28.687 -6.516 9.003 1.00 53.34 218 GLY A CA 1
ATOM 1606 C C . GLY A 1 218 ? -29.172 -5.345 9.867 1.00 53.34 218 GLY A C 1
ATOM 1607 O O . GLY A 1 218 ? -30.358 -5.295 10.166 1.00 53.34 218 GLY A O 1
ATOM 1608 N N . PHE A 1 219 ? -28.332 -4.372 10.244 1.00 52.66 219 PHE A N 1
ATOM 1609 C CA . PHE A 1 219 ? -28.731 -3.339 11.229 1.00 52.66 219 PHE A CA 1
ATOM 1610 C C . PHE A 1 219 ? -28.853 -1.901 10.692 1.00 52.66 219 PHE A C 1
ATOM 1612 O O . PHE A 1 219 ? -28.899 -0.951 11.470 1.00 52.66 219 PHE A O 1
ATOM 1619 N N . SER A 1 220 ? -28.958 -1.695 9.375 1.00 55.50 220 SER A N 1
ATOM 1620 C CA . SER A 1 220 ? -29.078 -0.346 8.787 1.00 55.50 220 SER A CA 1
ATOM 1621 C C . SER A 1 220 ? -30.433 0.346 9.012 1.00 55.50 220 SER A C 1
ATOM 1623 O O . SER A 1 220 ? -30.541 1.538 8.742 1.00 55.50 220 SER A O 1
ATOM 1625 N N . HIS A 1 221 ? -31.456 -0.354 9.518 1.00 53.53 221 HIS A N 1
ATOM 1626 C CA . HIS A 1 221 ? -32.822 0.186 9.628 1.00 53.53 221 HIS A CA 1
ATOM 1627 C C . HIS A 1 221 ? -33.272 0.589 11.045 1.00 53.53 221 HIS A C 1
ATOM 1629 O O . HIS A 1 221 ? -34.308 1.230 11.173 1.00 53.53 221 HIS A O 1
ATOM 1635 N N . LEU A 1 222 ? -32.515 0.287 12.107 1.00 52.47 222 LEU A N 1
ATOM 1636 C CA . LEU A 1 222 ? -32.979 0.493 13.495 1.00 52.47 222 LEU A CA 1
ATOM 1637 C C . LEU A 1 222 ? -32.511 1.798 14.162 1.00 52.47 222 LEU A C 1
ATOM 1639 O O . LEU A 1 222 ? -32.931 2.100 15.273 1.00 52.47 222 LEU A O 1
ATOM 1643 N N . ALA A 1 223 ? -31.677 2.604 13.502 1.00 52.97 223 ALA A N 1
ATOM 1644 C CA . ALA A 1 223 ? -31.116 3.815 14.110 1.00 52.97 223 ALA A CA 1
ATOM 1645 C C . ALA A 1 223 ? -31.962 5.091 13.912 1.00 52.97 223 ALA A C 1
ATOM 1647 O O . ALA A 1 223 ? -31.520 6.164 14.313 1.00 52.97 223 ALA A O 1
ATOM 1648 N N . LYS A 1 224 ? -33.145 5.015 13.281 1.00 48.81 224 LYS A N 1
ATOM 1649 C CA . LYS A 1 224 ? -33.897 6.214 12.858 1.00 48.81 224 LYS A CA 1
ATOM 1650 C C . LYS A 1 224 ? -35.261 6.442 13.524 1.00 48.81 224 LYS A C 1
ATOM 1652 O O . LYS A 1 224 ? -35.951 7.357 13.109 1.00 48.81 224 LYS A O 1
ATOM 1657 N N . SER A 1 225 ? -35.653 5.671 14.542 1.00 48.06 225 SER A N 1
ATOM 1658 C CA . SER A 1 225 ? -37.021 5.741 15.101 1.00 48.06 225 SER A CA 1
ATOM 1659 C C . SER A 1 225 ? -37.116 6.161 16.576 1.00 48.06 225 SER A C 1
ATOM 1661 O O . SER A 1 225 ? -38.050 5.746 17.254 1.00 48.06 225 SER A O 1
ATOM 1663 N N . ARG A 1 226 ? -36.157 6.919 17.128 1.00 48.22 226 ARG A N 1
ATOM 1664 C CA . ARG A 1 226 ? -36.199 7.305 18.557 1.00 48.22 226 ARG A CA 1
ATOM 1665 C C . ARG A 1 226 ? -35.938 8.794 18.817 1.00 48.22 226 ARG A C 1
ATOM 1667 O O . ARG A 1 226 ? -35.226 9.132 19.758 1.00 48.22 226 ARG A O 1
ATOM 1674 N N . SER A 1 227 ? -36.485 9.677 17.980 1.00 54.06 227 SER A N 1
ATOM 1675 C CA . SER A 1 227 ? -36.407 11.133 18.198 1.00 54.06 227 SER A CA 1
ATOM 1676 C C . SER A 1 227 ? -37.682 11.917 17.856 1.00 54.06 227 SER A C 1
ATOM 1678 O O . SER A 1 227 ? -37.596 13.130 17.719 1.00 54.06 227 SER A O 1
ATOM 1680 N N . GLU A 1 228 ? -38.845 11.272 17.722 1.00 51.81 228 GLU A N 1
ATOM 1681 C CA . GLU A 1 228 ? -40.114 11.952 17.383 1.00 51.81 228 GLU A CA 1
ATOM 1682 C C . GLU A 1 228 ? -41.265 11.576 18.334 1.00 51.81 228 GLU A C 1
ATOM 1684 O O . GLU A 1 228 ? -42.400 11.448 17.905 1.00 51.81 228 GLU A O 1
ATOM 1689 N N . ASP A 1 229 ? -40.971 11.416 19.626 1.00 51.22 229 ASP A N 1
ATOM 1690 C CA . ASP A 1 229 ? -41.992 11.414 20.685 1.00 51.22 229 ASP A CA 1
ATOM 1691 C C . ASP A 1 229 ? -41.591 12.449 21.752 1.00 51.22 229 ASP A C 1
ATOM 1693 O O . ASP A 1 229 ? -41.017 12.117 22.793 1.00 51.22 229 ASP A O 1
ATOM 1697 N N . LEU A 1 230 ? -41.832 13.724 21.433 1.00 47.22 230 LEU A N 1
ATOM 1698 C CA . LEU A 1 230 ? -41.978 14.842 22.371 1.00 47.22 230 LEU A CA 1
ATOM 1699 C C . LEU A 1 230 ? -43.200 15.662 21.955 1.00 47.22 230 LEU A C 1
ATOM 1701 O O . LEU A 1 230 ? -43.306 15.955 20.743 1.00 47.22 230 LEU A O 1
#

Foldseek 3Di:
DVVVVVVVVVVVVVVVVVVPDDDPVVVVVVVVLVVVVVVLVVVLVVCVVVVNNVVSVVSVLVNVVVVVVCCVVVVVVVVVDDDDDDCPVVVVVPPPPPFDDKDKFWPDADPDLPDDFQDAQKKWWKWKWKAFPPPRDTLDGCPDVVSGTDIDGQPPPVDQQQCNVRRGRGGQQTKMKIWDFQCSGQEQCADVVSPGHGRTTMIMIMHTHDIDHDPDPPPPPPPPPPDPDD

pLDDT: mean 70.54, std 23.17, range [31.33, 98.44]

Radius of gyration: 23.78 Å; Cα contacts (8 Å, |Δi|>4): 308; chains: 1; bounding box: 79×51×50 Å